Protein 9K2L (pdb70)

Nearest PDB structures (foldseek):
  7aoo-assembly1_D  TM=9.884E-01  e=8.840E-30  Plasmodium falciparum 3D7
  7aoo-assembly1_C  TM=9.870E-01  e=1.227E-28  Plasmodium falciparum 3D7
  1lu4-assembly1_A  TM=7.163E-01  e=6.366E-06  Mycobacterium tuberculosis
  2h19-assembly2_B  TM=7.026E-01  e=5.759E-05  Bacillus subtilis
  3ios-assembly1_A  TM=6.686E-01  e=1.356E-04  Mycobacterium tuberculosis

Foldseek 3Di:
DVVVVVCLLCPQQWWWADDPLDIDIDGPVVLQQFKEKEWEAELVDVVSVVCLVLVVVVCVLVVRHAYEYEYDYPDVVRVSVVRNVNRHTYRPDDDQVLQCVLLVPDDPTAIWIAGSQGDTLGSGVSVLSPDDVSRVVVVVSNVPDDDDDDQAVSSRSVCRNRPDPVSD

Structure (mmCIF, N/CA/C/O backbone):
data_9K2L
#
_entry.id   9K2L
#
_cell.length_a   49.162
_cell.length_b   50.348
_cell.length_c   77.888
_cell.angle_alpha   90.000
_cell.angle_beta   90.000
_cell.angle_gamma   90.000
#
_symmetry.space_group_name_H-M   'P 21 21 21'
#
loop_
_entity.id
_entity.type
_entity.pdbx_description
1 polymer Plasmoredoxin
2 non-polymer 'SULFATE ION'
3 water water
#
loop_
_atom_site.group_PDB
_atom_site.id
_atom_site.type_symbol
_atom_site.label_atom_id
_atom_site.label_alt_id
_atom_site.label_comp_id
_atom_site.label_asym_id
_atom_site.label_entity_id
_atom_site.label_seq_id
_atom_site.pdbx_PDB_ins_code
_atom_site.Cartn_x
_atom_site.Cartn_y
_atom_site.Cartn_z
_atom_site.occupancy
_atom_site.B_iso_or_equiv
_atom_site.auth_seq_id
_atom_site.auth_comp_id
_atom_site.auth_asym_id
_atom_site.auth_atom_id
_atom_site.pdbx_PDB_model_num
ATOM 1 N N . LYS A 1 41 ? 27.63612 4.26556 36.96761 1.000 30.40798 16 LYS A N 1
ATOM 2 C CA . LYS A 1 41 ? 26.59668 4.80329 36.09436 1.000 27.62264 16 LYS A CA 1
ATOM 3 C C . LYS A 1 41 ? 27.15649 5.83598 35.11580 1.000 21.77189 16 LYS A C 1
ATOM 4 O O . LYS A 1 41 ? 26.76365 5.86944 33.94479 1.000 19.12540 16 LYS A O 1
ATOM 10 N N . THR A 1 42 ? 28.08187 6.66904 35.60246 1.000 18.79660 17 THR A N 1
ATOM 11 C CA . THR A 1 42 ? 28.63047 7.74789 34.78199 1.000 16.83593 17 THR A CA 1
ATOM 12 C C . THR A 1 42 ? 29.32210 7.20835 33.53609 1.000 16.64283 17 THR A C 1
ATOM 13 O O . THR A 1 42 ? 29.06882 7.67612 32.42019 1.000 15.86087 17 THR A O 1
ATOM 17 N N . ALA A 1 43 ? 30.21428 6.23241 33.71024 1.000 16.85951 18 ALA A N 1
ATOM 18 C CA . ALA A 1 43 ? 30.92583 5.67317 32.56599 1.000 18.57946 18 ALA A CA 1
ATOM 19 C C . ALA A 1 43 ? 29.96075 5.05392 31.56397 1.000 19.07840 18 ALA A C 1
ATOM 20 O O . ALA A 1 43 ? 30.09462 5.26149 30.35169 1.000 19.48668 18 ALA A O 1
ATOM 22 N N . GLU A 1 44 ? 28.96752 4.31143 32.05690 1.000 19.12367 19 GLU A N 1
ATOM 23 C CA . GLU A 1 44 ? 28.00185 3.66573 31.17258 1.000 20.04919 19 GLU A CA 1
ATOM 24 C C . GLU A 1 44 ? 27.16996 4.69252 30.41543 1.000 16.65301 19 GLU A C 1
ATOM 25 O O . GLU A 1 44 ? 26.95695 4.56355 29.20355 1.000 14.94081 19 GLU A O 1
ATOM 31 N N . TYR A 1 45 ? 26.71379 5.73446 31.10532 1.000 15.37176 20 TYR A N 1
ATOM 32 C CA . TYR A 1 45 ? 25.84606 6.71406 30.46252 1.000 14.90316 20 TYR A CA 1
ATOM 33 C C . TYR A 1 45 ? 26.60366 7.66081 29.53829 1.000 15.03657 20 TYR A C 1
ATOM 34 O O . TYR A 1 45 ? 26.02109 8.16952 28.57685 1.000 14.35908 20 TYR A O 1
ATOM 43 N N . GLU A 1 46 ? 27.88477 7.92140 29.80280 1.000 15.77877 21 GLU A N 1
ATOM 44 C CA . GLU A 1 46 ? 28.69004 8.63631 28.81866 1.000 15.75687 21 GLU A CA 1
ATOM 45 C C . GLU A 1 46 ? 28.79195 7.83825 27.52505 1.000 15.41840 21 GLU A C 1
ATOM 46 O O . GLU A 1 46 ? 28.70358 8.40219 26.42506 1.000 15.44426 21 GLU A O 1
ATOM 52 N N . LYS A 1 47 ? 28.95137 6.51653 27.63907 1.000 16.23906 22 LYS A N 1
ATOM 53 C CA . LYS A 1 47 ? 28.92666 5.66275 26.45732 1.000 16.48447 22 LYS A CA 1
ATOM 54 C C . LYS A 1 47 ? 27.58342 5.74648 25.73738 1.000 15.44308 22 LYS A C 1
ATOM 55 O O . LYS A 1 47 ? 27.54052 5.82341 24.50274 1.000 15.50183 22 LYS A O 1
ATOM 61 N N . TYR A 1 48 ? 26.47511 5.74561 26.48845 1.000 14.52488 23 TYR A N 1
ATOM 62 C CA . TYR A 1 48 ? 25.15801 5.86293 25.86203 1.000 13.05930 23 TYR A CA 1
ATOM 63 C C . TYR A 1 48 ? 24.98573 7.21211 25.18173 1.000 11.98847 23 TYR A C 1
ATOM 64 O O . TYR A 1 48 ? 24.40378 7.29660 24.09080 1.000 12.08522 23 TYR A O 1
ATOM 73 N N . ALA A 1 49 ? 25.43068 8.29075 25.83353 1.000 12.42080 24 ALA A N 1
ATOM 74 C CA . ALA A 1 49 ? 25.30764 9.59793 25.20418 1.000 13.79650 24 ALA A CA 1
ATOM 75 C C . ALA A 1 49 ? 26.06336 9.62971 23.88598 1.000 14.22920 24 ALA A C 1
ATOM 76 O O . ALA A 1 49 ? 25.60943 10.25978 22.92357 1.000 14.71038 24 ALA A O 1
ATOM 78 N N . ASN A 1 50 ? 27.17542 8.89764 23.81159 1.000 13.60365 25 ASN A N 1
ATOM 79 C CA . ASN A 1 50 ? 28.02050 8.80345 22.63332 1.000 15.11527 25 ASN A CA 1
ATOM 80 C C . ASN A 1 50 ? 27.68157 7.60441 21.75770 1.000 13.77486 25 ASN A C 1
ATOM 81 O O . ASN A 1 50 ? 28.41461 7.32910 20.80250 1.000 15.49301 25 ASN A O 1
ATOM 86 N N . TYR A 1 51 ? 26.58780 6.89899 22.04687 1.000 11.28552 26 TYR A N 1
ATOM 87 C CA . TYR A 1 51 ? 26.24874 5.70007 21.28790 1.000 10.14344 26 TYR A CA 1
ATOM 88 C C . TYR A 1 51 ? 26.02358 6.04107 19.82180 1.000 10.10050 26 TYR A C 1
ATOM 89 O O . TYR A 1 51 ? 25.32678 7.00758 19.49349 1.000 11.28526 26 TYR A O 1
ATOM 98 N N . MET A 1 52 ? 26.61758 5.23593 18.93903 1.000 11.57275 27 MET A N 1
ATOM 99 C CA . MET A 1 52 ? 26.45099 5.40864 17.50038 1.000 12.90222 27 MET A CA 1
ATOM 100 C C . MET A 1 52 ? 26.84666 6.81438 17.06750 1.000 12.19570 27 MET A C 1
ATOM 101 O O . MET A 1 52 ? 26.15882 7.44453 16.26638 1.000 12.98611 27 MET A O 1
ATOM 106 N N . ASN A 1 53 ? 27.94980 7.32580 17.60444 1.000 11.52774 28 ASN A N 1
ATOM 107 C CA . ASN A 1 53 ? 28.31618 8.68622 17.22812 1.000 13.26462 28 ASN A CA 1
ATOM 108 C C . ASN A 1 53 ? 28.90925 8.79183 15.83004 1.000 11.44884 28 ASN A C 1
ATOM 109 O O . ASN A 1 53 ? 29.02900 9.90629 15.31784 1.000 11.39702 28 ASN A O 1
ATOM 114 N N . TYR A 1 54 ? 29.25175 7.67055 15.19834 1.000 10.86128 29 TYR A N 1
ATOM 115 C CA . TYR A 1 54 ? 29.71496 7.66735 13.81776 1.000 11.00505 29 TYR A CA 1
ATOM 116 C C . TYR A 1 54 ? 29.03574 6.55759 13.04071 1.000 10.79301 29 TYR A C 1
ATOM 117 O O . TYR A 1 54 ? 28.79679 5.46403 13.56495 1.000 11.58499 29 TYR A O 1
ATOM 126 N N . LEU A 1 55 ? 28.73982 6.84889 11.78129 1.000 8.76558 30 LEU A N 1
ATOM 127 C CA . LEU A 1 55 ? 28.40484 5.82067 10.81816 1.000 9.86059 30 LEU A CA 1
ATOM 128 C C . LEU A 1 55 ? 29.55962 5.72627 9.83621 1.000 10.06275 30 LEU A C 1
ATOM 129 O O . LEU A 1 55 ? 30.33988 6.67075 9.67931 1.000 10.79772 30 LEU A O 1
ATOM 134 N N . TYR A 1 56 ? 29.67813 4.57134 9.19264 1.000 9.39088 31 TYR A N 1
ATOM 135 C CA . TYR A 1 56 ? 30.84342 4.26288 8.37908 1.000 10.03463 31 TYR A CA 1
ATOM 136 C C . TYR A 1 56 ? 30.44990 4.05264 6.92793 1.000 10.24887 31 TYR A C 1
ATOM 137 O O . TYR A 1 56 ? 29.30809 3.70983 6.62156 1.000 10.57553 31 TYR A O 1
ATOM 146 N N . TYR A 1 57 ? 31.40676 4.28796 6.03732 1.000 10.61053 32 TYR A N 1
ATOM 147 C CA . TYR A 1 57 ? 31.20393 4.02055 4.61960 1.000 10.66776 32 TYR A CA 1
ATOM 148 C C . TYR A 1 57 ? 32.56069 3.88125 3.95387 1.000 12.34387 32 TYR A C 1
ATOM 149 O O . TYR A 1 57 ? 33.58173 4.28780 4.50547 1.000 14.36358 32 TYR A O 1
ATOM 158 N N . TYR A 1 58 ? 32.56125 3.28837 2.76401 1.000 15.21531 33 TYR A N 1
ATOM 159 C CA . TYR A 1 58 ? 33.78386 3.10632 1.99917 1.000 21.09666 33 TYR A CA 1
ATOM 160 C C . TYR A 1 58 ? 33.85270 4.10985 0.85907 1.000 23.55824 33 TYR A C 1
ATOM 161 O O . TYR A 1 58 ? 32.83804 4.48458 0.26769 1.000 22.97308 33 TYR A O 1
ATOM 170 N N . GLN A 1 59 ? 35.06920 4.54359 0.55270 1.000 27.27538 34 GLN A N 1
ATOM 171 C CA . GLN A 1 59 ? 35.25820 5.50584 -0.52455 1.000 32.72996 34 GLN A CA 1
ATOM 172 C C . GLN A 1 59 ? 36.64840 5.23687 -1.09013 1.000 38.30860 34 GLN A C 1
ATOM 173 O O . GLN A 1 59 ? 37.65167 5.58631 -0.46198 1.000 38.45890 34 GLN A O 1
ATOM 179 N N . ASN A 1 60 ? 36.69633 4.59709 -2.25919 1.000 43.31429 35 ASN A N 1
ATOM 180 C CA . ASN A 1 60 ? 37.95269 4.24670 -2.92110 1.000 47.38494 35 ASN A CA 1
ATOM 181 C C . ASN A 1 60 ? 38.85410 3.42051 -1.99823 1.000 49.53414 35 ASN A C 1
ATOM 182 O O . ASN A 1 60 ? 39.94604 3.83905 -1.60518 1.000 50.75032 35 ASN A O 1
ATOM 187 N N . ASN A 1 61 ? 38.35962 2.23759 -1.63680 1.000 49.86335 36 ASN A N 1
ATOM 188 C CA . ASN A 1 61 ? 39.06912 1.26874 -0.80440 1.000 50.07183 36 ASN A CA 1
ATOM 189 C C . ASN A 1 61 ? 39.40466 1.79422 0.58542 1.000 48.16900 36 ASN A C 1
ATOM 190 O O . ASN A 1 61 ? 40.15786 1.14573 1.31966 1.000 48.88606 36 ASN A O 1
ATOM 195 N N . GLU A 1 62 ? 38.86834 2.94801 0.96983 1.000 45.58667 37 GLU A N 1
ATOM 196 C CA . GLU A 1 62 ? 39.20634 3.59630 2.22829 1.000 43.16335 37 GLU A CA 1
ATOM 197 C C . GLU A 1 62 ? 37.96864 3.66002 3.10913 1.000 36.62229 37 GLU A C 1
ATOM 198 O O . GLU A 1 62 ? 36.91328 4.12854 2.67165 1.000 35.39047 37 GLU A O 1
ATOM 204 N N . LEU A 1 63 ? 38.10248 3.19612 4.34588 1.000 32.15901 38 LEU A N 1
ATOM 205 C CA . LEU A 1 63 ? 37.01282 3.28114 5.30821 1.000 28.04600 38 LEU A CA 1
ATOM 206 C C . LEU A 1 63 ? 36.92817 4.70586 5.85171 1.000 24.04756 38 LEU A C 1
ATOM 207 O O . LEU A 1 63 ? 37.90773 5.23064 6.39616 1.000 25.74503 38 LEU A O 1
ATOM 212 N N . LYS A 1 64 ? 35.76418 5.32621 5.68883 1.000 18.26629 39 LYS A N 1
ATOM 213 C CA . LYS A 1 64 ? 35.47991 6.68189 6.13494 1.000 15.92187 39 LYS A CA 1
ATOM 214 C C . LYS A 1 64 ? 34.38924 6.65657 7.19859 1.000 13.41547 39 LYS A C 1
ATOM 215 O O . LYS A 1 64 ? 33.69500 5.65763 7.39918 1.000 12.72846 39 LYS A O 1
ATOM 221 N N . LYS A 1 65 ? 34.22354 7.78402 7.87696 1.000 12.31500 40 LYS A N 1
ATOM 222 C CA . LYS A 1 65 ? 33.15587 7.89420 8.85312 1.000 12.35608 40 LYS A CA 1
ATOM 223 C C . LYS A 1 65 ? 32.51776 9.26856 8.75592 1.000 10.85326 40 LYS A C 1
ATOM 224 O O . LYS A 1 65 ? 33.10587 10.22025 8.23296 1.000 12.02679 40 LYS A O 1
ATOM 230 N N . ILE A 1 66 ? 31.29517 9.35354 9.26121 1.000 10.18307 41 ILE A N 1
ATOM 231 C CA . ILE A 1 66 ? 30.56368 10.60884 9.30770 1.000 8.29693 41 ILE A CA 1
ATOM 232 C C . ILE A 1 66 ? 29.89906 10.73405 10.66885 1.000 9.46831 41 ILE A C 1
ATOM 233 O O . ILE A 1 66 ? 29.43130 9.73805 11.24017 1.000 9.74368 41 ILE A O 1
ATOM 238 N N . ASP A 1 67 ? 29.88676 11.96124 11.19281 1.000 9.86472 42 ASP A N 1
ATOM 239 C CA . ASP A 1 67 ? 29.20506 12.25781 12.44773 1.000 11.56970 42 ASP A CA 1
ATOM 240 C C . ASP A 1 67 ? 27.74491 11.85984 12.34364 1.000 11.32472 42 ASP A C 1
ATOM 241 O O . ASP A 1 67 ? 27.06060 12.21753 11.38131 1.000 12.70610 42 ASP A O 1
ATOM 246 N N . SER A 1 68 ? 27.24798 11.16435 13.36602 1.000 10.90133 43 SER A N 1
ATOM 247 C CA . SER A 1 68 ? 25.84052 10.79099 13.37038 1.000 11.58022 43 SER A CA 1
ATOM 248 C C . SER A 1 68 ? 24.91700 11.99968 13.38484 1.000 10.29354 43 SER A C 1
ATOM 249 O O . SER A 1 68 ? 23.76288 11.88390 12.96227 1.000 8.95728 43 SER A O 1
ATOM 252 N N . SER A 1 69 ? 25.40373 13.16322 13.83273 1.000 11.39464 44 SER A N 1
ATOM 253 C CA . SER A 1 69 ? 24.59025 14.37350 13.80161 1.000 11.27364 44 SER A CA 1
ATOM 254 C C . SER A 1 69 ? 24.11877 14.71980 12.40127 1.000 10.07184 44 SER A C 1
ATOM 255 O O . SER A 1 69 ? 23.10774 15.41291 12.25645 1.000 10.67905 44 SER A O 1
ATOM 258 N N . TYR A 1 70 ? 24.83061 14.26160 11.37052 1.000 9.04674 45 TYR A N 1
ATOM 259 C CA . TYR A 1 70 ? 24.39775 14.53161 10.00788 1.000 9.53978 45 TYR A CA 1
ATOM 260 C C . TYR A 1 70 ? 22.98487 14.01617 9.75901 1.000 8.89908 45 TYR A C 1
ATOM 261 O O . TYR A 1 70 ? 22.23791 14.60843 8.97161 1.000 10.30777 45 TYR A O 1
ATOM 270 N N . PHE A 1 71 ? 22.59859 12.92453 10.42113 1.000 8.75754 46 PHE A N 1
ATOM 271 C CA . PHE A 1 71 ? 21.32166 12.27713 10.16903 1.000 9.31644 46 PHE A CA 1
ATOM 272 C C . PHE A 1 71 ? 20.17838 12.87815 10.96009 1.000 8.92564 46 PHE A C 1
ATOM 273 O O . PHE A 1 71 ? 19.03737 12.44640 10.78523 1.000 8.58768 46 PHE A O 1
ATOM 281 N N . LYS A 1 72 ? 20.44206 13.87430 11.80077 1.000 9.43160 47 LYS A N 1
ATOM 282 C CA . LYS A 1 72 ? 19.34985 14.53774 12.49914 1.000 12.15780 47 LYS A CA 1
ATOM 283 C C . LYS A 1 72 ? 18.35695 15.10495 11.48579 1.000 13.25774 47 LYS A C 1
ATOM 284 O O . LYS A 1 72 ? 18.74611 15.71871 10.48762 1.000 14.54104 47 LYS A O 1
ATOM 290 N N . ASP A 1 73 ? 17.07248 14.85980 11.72680 1.000 12.49417 48 ASP A N 1
ATOM 291 C CA . ASP A 1 73 ? 15.95920 15.41603 10.96285 1.000 13.06268 48 ASP A CA 1
ATOM 292 C C . ASP A 1 73 ? 15.80863 14.82100 9.56845 1.000 10.97763 48 ASP A C 1
ATOM 293 O O . ASP A 1 73 ? 15.07351 15.37985 8.74442 1.000 13.19273 48 ASP A O 1
ATOM 298 N N . LYS A 1 74 ? 16.46629 13.70417 9.27297 1.000 9.16726 49 LYS A N 1
ATOM 299 C CA . LYS A 1 74 ? 16.38697 13.07732 7.95964 1.000 8.61562 49 LYS A CA 1
ATOM 300 C C . LYS A 1 74 ? 15.54370 11.81096 8.01749 1.000 7.00307 49 LYS A C 1
ATOM 301 O O . LYS A 1 74 ? 15.52581 11.10375 9.02742 1.000 8.05539 49 LYS A O 1
ATOM 307 N N . TYR A 1 75 ? 14.83471 11.53771 6.92482 1.000 7.22327 50 TYR A N 1
ATOM 308 C CA . TYR A 1 75 ? 14.24887 10.22086 6.71507 1.000 7.38435 50 TYR A CA 1
ATOM 309 C C . TYR A 1 75 ? 15.35880 9.19667 6.51824 1.000 7.17546 50 TYR A C 1
ATOM 310 O O . TYR A 1 75 ? 16.37393 9.47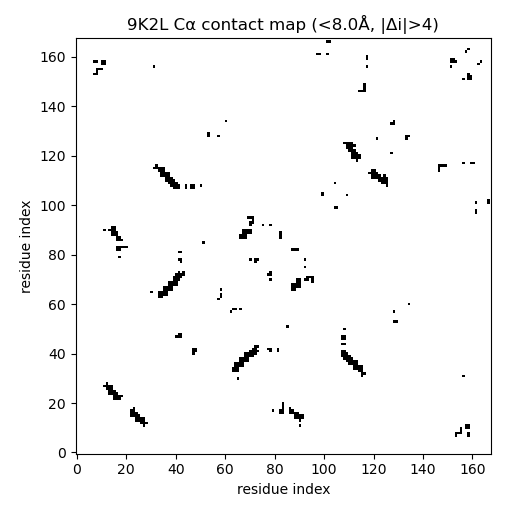214 5.86904 1.000 7.39993 50 TYR A O 1
ATOM 319 N N . LEU A 1 76 ? 15.16936 8.00836 7.08723 1.000 7.10838 51 LEU A N 1
ATOM 320 C CA . LEU A 1 76 ? 16.15891 6.94659 6.99409 1.000 7.13840 51 LEU A CA 1
ATOM 321 C C . LEU A 1 76 ? 15.54479 5.70344 6.37015 1.000 6.31238 51 LEU A C 1
ATOM 322 O O . LEU A 1 76 ? 14.35823 5.41064 6.55663 1.000 8.19451 51 LEU A O 1
ATOM 327 N N . GLY A 1 77 ? 16.37832 4.96811 5.63680 1.000 6.57404 52 GLY A N 1
ATOM 328 C CA . GLY A 1 77 ? 16.03510 3.64254 5.15939 1.000 6.55599 52 GLY A CA 1
ATOM 329 C C . GLY A 1 77 ? 16.98074 2.63671 5.78553 1.000 6.13065 52 GLY A C 1
ATOM 330 O O . GLY A 1 77 ? 18.18171 2.64483 5.48058 1.000 8.33295 52 GLY A O 1
ATOM 331 N N . LEU A 1 78 ? 16.47582 1.79750 6.68911 1.000 6.35984 53 LEU A N 1
ATOM 332 C CA . LEU A 1 78 ? 17.30035 0.83724 7.41636 1.000 6.52460 53 LEU A CA 1
ATOM 333 C C . LEU A 1 78 ? 17.29052 -0.48231 6.65652 1.000 6.59948 53 LEU A C 1
ATOM 334 O O . LEU A 1 78 ? 16.23840 -1.12024 6.51860 1.000 7.79794 53 LEU A O 1
ATOM 339 N N . PHE A 1 79 ? 18.45773 -0.87885 6.15512 1.000 6.83489 54 PHE A N 1
ATOM 340 C CA . PHE A 1 79 ? 18.62642 -2.08310 5.34604 1.000 6.71183 54 PHE A CA 1
ATOM 341 C C . PHE A 1 79 ? 19.31459 -3.13487 6.20930 1.000 6.05845 54 PHE A C 1
ATOM 342 O O . PHE A 1 79 ? 20.52328 -3.05037 6.45544 1.000 6.78440 54 PHE A O 1
ATOM 350 N N . PHE A 1 80 ? 18.55011 -4.13337 6.64626 1.000 6.88220 55 PHE A N 1
ATOM 351 C CA . PHE A 1 80 ? 19.08855 -5.26931 7.38637 1.000 7.08437 55 PHE A CA 1
ATOM 352 C C . PHE A 1 80 ? 19.54843 -6.30331 6.36350 1.000 7.00337 55 PHE A C 1
ATOM 353 O O . PHE A 1 80 ? 18.73167 -6.80019 5.58151 1.000 8.51735 55 PHE A O 1
ATOM 361 N N . GLY A 1 81 ? 20.84104 -6.63055 6.36169 1.000 7.81376 56 GLY A N 1
ATOM 362 C CA . GLY A 1 81 ? 21.33700 -7.57456 5.37139 1.000 8.01961 56 GLY A CA 1
ATOM 363 C C . GLY A 1 81 ? 22.66387 -8.19403 5.75904 1.000 8.19071 56 GLY A C 1
ATOM 364 O O . GLY A 1 81 ? 23.17918 -7.98294 6.85831 1.000 8.26438 56 GLY A O 1
ATOM 365 N N . ALA A 1 82 ? 23.20288 -8.98863 4.83531 1.000 7.02332 57 ALA A N 1
ATOM 366 C CA . ALA A 1 82 ? 24.49891 -9.62850 5.01700 1.000 7.53877 57 ALA A CA 1
ATOM 367 C C . ALA A 1 82 ? 25.03401 -10.06482 3.66225 1.000 8.98563 57 ALA A C 1
ATOM 368 O O . ALA A 1 82 ? 24.26070 -10.39804 2.75898 1.000 9.96666 57 ALA A O 1
ATOM 370 N N . SER A 1 83 ? 26.36994 -10.10230 3.54965 1.000 9.69433 58 SER A N 1
ATOM 371 C CA . SER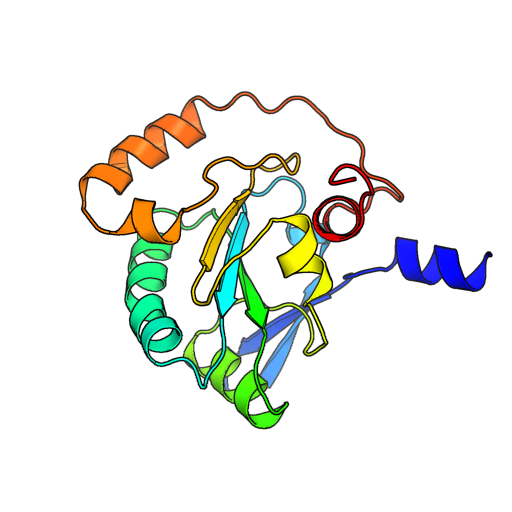 A 1 83 ? 27.02013 -10.51253 2.30103 1.000 10.08438 58 SER A CA 1
ATOM 372 C C . SER A 1 83 ? 26.64267 -11.92888 1.90627 1.000 10.27498 58 SER A C 1
ATOM 373 O O . SER A 1 83 ? 26.57948 -12.24462 0.71304 1.000 11.07517 58 SER A O 1
ATOM 376 N N . TRP A 1 84 ? 26.43386 -12.80143 2.88881 1.000 10.58663 59 TRP A N 1
ATOM 377 C CA . TRP A 1 84 ? 26.17115 -14.21364 2.63990 1.000 10.72115 59 TRP A CA 1
ATOM 378 C C . TRP A 1 84 ? 24.72403 -14.48665 2.28335 1.000 11.70072 59 TRP A C 1
ATOM 379 O O . TRP A 1 84 ? 24.35756 -15.65426 2.10133 1.000 13.57485 59 TRP A O 1
ATOM 390 N N . CYS A 1 85 ? 23.90239 -13.44874 2.18161 1.000 12.75756 60 CYS A N 1
ATOM 391 C CA . CYS A 1 85 ? 22.46810 -13.58510 1.96767 1.000 12.92044 60 CYS A CA 1
ATOM 392 C C . CYS A 1 85 ? 22.18433 -13.24297 0.51041 1.000 13.68463 60 CYS A C 1
ATOM 393 O O . CYS A 1 85 ? 22.21957 -12.06895 0.12593 1.000 13.22268 60 CYS A O 1
ATOM 396 N N . LYS A 1 86 ? 21.90257 -14.27857 -0.28662 1.000 14.90518 61 LYS A N 1
ATOM 397 C CA . LYS A 1 86 ? 21.79940 -14.13938 -1.73858 1.000 16.00249 61 LYS A CA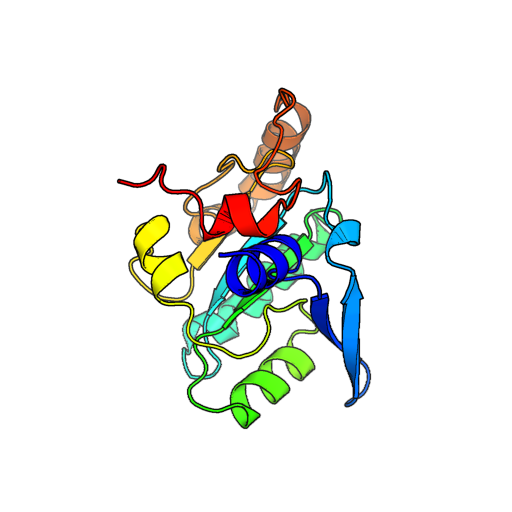 1
ATOM 398 C C . LYS A 1 86 ? 20.84289 -13.02291 -2.14178 1.000 16.33442 61 LYS A C 1
ATOM 399 O O . LYS A 1 86 ? 21.15690 -12.20068 -3.01238 1.000 16.32290 61 LYS A O 1
ATOM 405 N N . TYR A 1 87 ? 19.66659 -12.97353 -1.51949 1.000 16.47856 62 TYR A N 1
ATOM 406 C CA . TYR A 1 87 ? 18.67190 -12.00258 -1.94187 1.000 16.97411 62 TYR A CA 1
ATOM 407 C C . TYR A 1 87 ? 18.91708 -10.63824 -1.31943 1.000 15.11533 62 TYR A C 1
ATOM 408 O O . TYR A 1 87 ? 18.34145 -9.64867 -1.78127 1.000 16.63040 62 TYR A O 1
ATOM 417 N N . CYS A 1 88 ? 19.75431 -10.56387 -0.27865 1.000 13.72577 63 CYS A N 1
ATOM 418 C CA . CYS A 1 88 ? 20.22988 -9.26467 0.18531 1.000 13.63382 63 CYS A CA 1
ATOM 419 C C . CYS A 1 88 ? 21.10114 -8.60985 -0.87497 1.000 13.77014 63 CYS A C 1
ATOM 420 O O . CYS A 1 88 ? 21.00546 -7.39676 -1.10595 1.000 14.28779 63 CYS A O 1
ATOM 423 N N . VAL A 1 89 ? 21.93995 -9.40836 -1.54431 1.000 14.27147 64 VAL A N 1
ATOM 424 C CA . VAL A 1 89 ? 22.82434 -8.88239 -2.57922 1.000 14.42620 64 VAL A CA 1
ATOM 425 C C . VAL A 1 89 ? 22.02037 -8.40607 -3.78374 1.000 14.76029 64 VAL A C 1
ATOM 426 O O . VAL A 1 89 ? 22.27615 -7.32330 -4.32653 1.000 15.30283 64 VAL A O 1
ATOM 430 N N . THR A 1 90 ? 21.03275 -9.19479 -4.22606 1.000 15.01312 65 THR A N 1
ATOM 431 C CA . THR A 1 90 ? 20.20655 -8.73065 -5.34161 1.000 16.87389 65 THR A CA 1
ATOM 432 C C . THR A 1 90 ? 19.36311 -7.52153 -4.95127 1.000 16.39198 65 THR A C 1
ATOM 433 O O . THR A 1 90 ? 19.06787 -6.67082 -5.79752 1.000 17.08716 65 THR A O 1
ATOM 437 N N . PHE A 1 91 ? 18.98724 -7.41459 -3.67484 1.000 15.48050 66 PHE A N 1
ATOM 438 C CA . PHE A 1 91 ? 18.20881 -6.27153 -3.21448 1.000 15.70238 66 PHE A CA 1
ATOM 439 C C . PHE A 1 91 ? 18.96143 -4.95815 -3.38204 1.000 15.35279 66 PHE A C 1
ATOM 440 O O . PHE A 1 91 ? 18.32463 -3.90376 -3.45817 1.000 16.11537 66 PHE A O 1
ATOM 448 N N . ILE A 1 92 ? 20.29672 -4.99498 -3.43901 1.000 14.92778 67 ILE A N 1
ATOM 449 C CA . ILE A 1 92 ? 21.06785 -3.77491 -3.68012 1.000 15.92524 67 ILE A CA 1
ATOM 450 C C . ILE A 1 92 ? 20.56882 -3.05180 -4.92638 1.000 15.91293 67 ILE A C 1
ATOM 451 O O . ILE A 1 92 ? 20.47811 -1.81797 -4.95229 1.000 15.89901 67 ILE A O 1
ATOM 456 N N . ASP A 1 93 ? 20.21662 -3.80407 -5.97373 1.000 16.53054 68 ASP A N 1
ATOM 457 C CA . ASP A 1 93 ? 19.71087 -3.16875 -7.18627 1.000 19.08890 68 ASP A CA 1
ATOM 458 C C . ASP A 1 93 ? 18.43206 -2.38883 -6.91430 1.000 17.76925 68 ASP A C 1
ATOM 459 O O . ASP A 1 93 ? 18.24502 -1.28848 -7.44598 1.000 17.90763 68 ASP A O 1
ATOM 464 N N . SER A 1 94 ? 17.53663 -2.93973 -6.09075 1.000 16.72505 69 SER A N 1
ATOM 465 C CA . SER A 1 94 ? 16.32444 -2.20675 -5.73451 1.000 15.72900 69 SER A CA 1
ATOM 466 C C . SER A 1 94 ? 16.66111 -0.94817 -4.95074 1.000 14.01764 69 SER A C 1
ATOM 467 O O . SER A 1 94 ? 16.04507 0.10929 -5.15188 1.000 12.98554 69 SER A O 1
ATOM 470 N N . LEU A 1 95 ? 17.63881 -1.04272 -4.04670 1.000 13.48640 70 LEU A N 1
ATOM 471 C CA . LEU A 1 95 ? 18.03312 0.12106 -3.26203 1.000 12.89076 70 LEU A CA 1
ATOM 472 C C . LEU A 1 95 ? 18.68638 1.19801 -4.12047 1.000 12.60930 70 LEU A C 1
ATOM 473 O O . LEU A 1 95 ? 18.53091 2.39205 -3.83308 1.000 13.64602 70 LEU A O 1
ATOM 478 N N . ASN A 1 96 ? 19.40692 0.80965 -5.17797 1.000 12.43182 71 ASN A N 1
ATOM 479 C CA . ASN A 1 96 ? 19.98445 1.81136 -6.06830 1.000 14.07416 71 ASN A CA 1
ATOM 480 C C . ASN A 1 96 ? 18.89786 2.57135 -6.81906 1.000 13.79472 71 ASN A C 1
ATOM 481 O O . ASN A 1 96 ? 18.98918 3.79704 -6.98773 1.000 14.12196 71 ASN A O 1
ATOM 486 N N . ILE A 1 97 ? 17.85284 1.86556 -7.26080 1.000 12.54056 72 ILE A N 1
ATOM 487 C CA . ILE A 1 97 ? 16.71196 2.52968 -7.88987 1.000 12.66245 72 ILE A CA 1
ATOM 488 C C . ILE A 1 97 ? 16.01147 3.43431 -6.88204 1.000 11.63147 72 ILE A C 1
ATOM 489 O O . ILE A 1 97 ? 15.59807 4.55862 -7.20295 1.000 12.09886 72 ILE A O 1
ATOM 494 N N . PHE A 1 98 ? 15.85109 2.94454 -5.65269 1.000 9.70518 73 PHE A N 1
ATOM 495 C CA . PHE A 1 98 ? 15.23285 3.74120 -4.59835 1.000 8.81116 73 PHE A CA 1
ATOM 496 C C . PHE A 1 98 ? 15.99836 5.04116 -4.37152 1.000 10.19603 73 PHE A C 1
ATOM 497 O O . PHE A 1 98 ? 15.40071 6.12086 -4.28730 1.000 10.24122 73 PHE A O 1
ATOM 505 N N . LYS A 1 99 ? 17.32737 4.95294 -4.25413 1.000 11.13782 74 LYS A N 1
ATOM 506 C CA . LYS A 1 99 ? 18.12985 6.14649 -4.00169 1.000 12.60883 74 LYS A CA 1
ATOM 507 C C . LYS A 1 99 ? 18.01018 7.15866 -5.13702 1.000 12.29543 74 LYS A C 1
ATOM 508 O O . LYS A 1 99 ? 18.03834 8.36973 -4.88634 1.000 12.95847 74 LYS A O 1
ATOM 514 N N . LYS A 1 100 ? 17.86506 6.68641 -6.38213 1.000 11.75442 75 LYS A N 1
ATOM 515 C CA . LYS A 1 100 ? 17.69910 7.59902 -7.51143 1.000 13.19716 75 LYS A CA 1
ATOM 516 C C . LYS A 1 100 ? 16.42515 8.42250 -7.36580 1.000 11.82938 75 LYS A C 1
ATOM 517 O O . LYS A 1 100 ? 16.40523 9.62239 -7.67429 1.000 12.99116 75 LYS A O 1
ATOM 523 N N . ASN A 1 101 ? 15.36073 7.80357 -6.86586 1.000 10.87694 76 ASN A N 1
ATOM 524 C CA . ASN A 1 101 ? 14.07424 8.46936 -6.74297 1.000 10.38085 76 ASN A CA 1
ATOM 525 C C . ASN A 1 101 ? 13.87985 9.15950 -5.40376 1.000 8.92850 76 ASN A C 1
ATOM 526 O O . ASN A 1 101 ? 13.05093 10.07576 -5.31202 1.000 10.24849 76 ASN A O 1
ATOM 531 N N . PHE A 1 102 ? 14.61752 8.74124 -4.37496 1.000 8.25114 77 PHE A N 1
ATOM 532 C CA . PHE A 1 102 ? 14.50076 9.29607 -3.02315 1.000 7.81381 77 PHE A CA 1
ATOM 533 C C . PHE A 1 102 ? 15.88895 9.63365 -2.49660 1.000 8.97518 77 PHE A C 1
ATOM 534 O O . PHE A 1 102 ? 16.35578 9.06518 -1.50029 1.000 9.83338 77 PHE A O 1
ATOM 542 N N . PRO A 1 103 ? 16.57547 10.57704 -3.14959 1.000 9.91129 78 PRO A N 1
ATOM 543 C CA . PRO A 1 103 ? 17.97096 10.85790 -2.78376 1.000 11.55021 78 PRO A CA 1
ATOM 544 C C . PRO A 1 103 ? 18.14256 11.35053 -1.36625 1.000 12.44142 78 PRO A C 1
ATOM 545 O O . PRO A 1 103 ? 19.23325 11.18706 -0.80423 1.000 14.69873 78 PRO A O 1
ATOM 549 N N . ASN A 1 104 ? 17.10974 11.94618 -0.77093 1.000 12.34841 79 ASN A N 1
ATOM 550 C CA . ASN A 1 104 ? 17.22467 12.51295 0.56153 1.000 13.32958 79 ASN A CA 1
ATOM 551 C C . ASN A 1 104 ? 16.91080 11.51453 1.66589 1.000 12.53351 79 ASN A C 1
ATOM 552 O O . ASN A 1 104 ? 17.10245 11.83513 2.84580 1.000 13.08217 79 ASN A O 1
ATOM 557 N N . VAL A 1 105 ? 16.41916 10.32797 1.32579 1.000 10.97372 80 VAL A N 1
ATOM 558 C CA . VAL A 1 105 ? 16.27668 9.26387 2.31279 1.000 10.40302 80 VAL A CA 1
ATOM 559 C C . VAL A 1 105 ? 17.64173 8.60712 2.46602 1.000 12.02444 80 VAL A C 1
ATOM 560 O O . VAL A 1 105 ? 18.22669 8.12194 1.49157 1.000 16.46680 80 VAL A O 1
ATOM 564 N N . GLU A 1 106 ? 18.17388 8.60983 3.67747 1.000 8.30752 81 GLU A N 1
ATOM 565 C CA . GLU A 1 106 ? 19.53647 8.14035 3.87852 1.000 6.70082 81 GLU A CA 1
ATOM 566 C C . GLU A 1 106 ? 19.50347 6.64607 4.17321 1.000 7.02522 81 GLU A C 1
ATOM 567 O O . GLU A 1 106 ? 18.87167 6.21295 5.14368 1.000 8.00735 81 GLU A O 1
ATOM 573 N N . ILE A 1 107 ? 20.17956 5.86677 3.34068 1.000 8.26873 82 ILE A N 1
ATOM 574 C CA . ILE A 1 107 ? 20.21679 4.41393 3.47960 1.000 7.78974 82 ILE A CA 1
ATOM 575 C C . ILE A 1 107 ? 21.32638 4.02685 4.45023 1.000 7.29158 82 ILE A C 1
ATOM 576 O O . ILE A 1 107 ? 22.49452 4.39009 4.25769 1.000 9.38938 82 ILE A O 1
ATOM 581 N N . ILE A 1 108 ? 20.96316 3.27702 5.48850 1.000 7.28061 83 ILE A N 1
ATOM 582 C CA . ILE A 1 108 ? 21.90703 2.79056 6.49355 1.000 7.50771 83 ILE A CA 1
ATOM 583 C C . ILE A 1 108 ? 21.86490 1.26362 6.53422 1.000 7.63521 83 ILE A C 1
ATOM 584 O O . ILE A 1 108 ? 20.80863 0.66898 6.78917 1.000 7.56296 83 ILE A O 1
ATOM 589 N N . TYR A 1 109 ? 23.01622 0.64202 6.29897 1.000 7.50416 84 TYR A N 1
ATOM 590 C CA . TYR A 1 109 ? 23.16576 -0.80991 6.36382 1.000 6.17152 84 TYR A CA 1
ATOM 591 C C . TYR A 1 109 ? 23.32695 -1.25312 7.81435 1.000 6.39587 84 TYR A C 1
ATOM 592 O O . TYR A 1 109 ? 24.21745 -0.77360 8.52278 1.000 6.81469 84 TYR A O 1
ATOM 601 N N . ILE A 1 110 ? 22.46050 -2.16310 8.24328 1.000 5.67923 85 ILE A N 1
ATOM 602 C CA . ILE A 1 110 ? 22.55916 -2.82201 9.54367 1.000 5.33675 85 ILE A CA 1
ATOM 603 C C . ILE A 1 110 ? 23.12392 -4.21891 9.28790 1.000 6.98133 85 ILE A C 1
ATOM 604 O O . ILE A 1 110 ? 22.42081 -5.06239 8.70907 1.000 6.50371 85 ILE A O 1
ATOM 609 N N . PRO A 1 111 ? 24.38334 -4.48084 9.62790 1.000 7.45034 86 PRO A N 1
ATOM 610 C CA . PRO A 1 111 ? 25.07641 -5.66507 9.11013 1.000 6.68491 86 PRO A CA 1
ATOM 611 C C . PRO A 1 111 ? 24.88397 -6.91127 9.95420 1.000 6.17590 86 PRO A C 1
ATOM 612 O O . PRO A 1 111 ? 24.83344 -6.86845 11.18528 1.000 6.77080 86 PRO A O 1
ATOM 616 N N . PHE A 1 112 ? 24.85401 -8.05401 9.25672 1.000 6.86380 87 PHE A N 1
ATOM 617 C CA . PHE A 1 112 ? 24.85992 -9.37422 9.88289 1.000 7.49712 87 PHE A CA 1
ATOM 618 C C . PHE A 1 112 ? 25.90899 -10.27174 9.24753 1.000 9.29980 87 PHE A C 1
ATOM 619 O O . PHE A 1 112 ? 25.79904 -11.50609 9.28292 1.000 9.27801 87 PHE A O 1
ATOM 627 N N . ASP A 1 113 ? 26.94216 -9.64587 8.68228 1.000 9.53469 88 ASP A N 1
ATOM 628 C CA . ASP A 1 113 ? 28.02799 -10.37919 8.05377 1.000 10.34388 88 ASP A CA 1
ATOM 629 C C . ASP A 1 113 ? 28.70913 -11.30481 9.04364 1.000 9.19925 88 ASP A C 1
ATOM 630 O O . ASP A 1 113 ? 28.78104 -11.03168 10.24554 1.000 9.23508 88 ASP A O 1
ATOM 635 N N . ARG A 1 114 ? 29.22207 -12.41495 8.51504 1.000 9.95331 89 ARG A N 1
ATOM 636 C CA . ARG A 1 114 ? 29.92306 -13.36548 9.36407 1.000 10.58171 89 ARG A CA 1
ATOM 637 C C . ARG A 1 114 ? 31.27906 -12.82238 9.80611 1.000 10.57917 89 ARG A C 1
ATOM 638 O O . ARG A 1 114 ? 31.68019 -13.01787 10.95704 1.000 10.69266 89 ARG A O 1
ATOM 646 N N . THR A 1 115 ? 31.99354 -12.12695 8.92096 1.000 11.51322 90 THR A N 1
ATOM 647 C CA . THR A 1 115 ? 33.33921 -11.64812 9.21031 1.000 12.59513 90 THR A CA 1
ATOM 648 C C . THR A 1 115 ? 33.45800 -10.16793 8.87202 1.000 12.60561 90 THR A C 1
ATOM 649 O O . THR A 1 115 ? 32.68704 -9.61041 8.07807 1.000 11.47042 90 THR A O 1
ATOM 653 N N . TYR A 1 116 ? 34.45389 -9.52895 9.48617 1.000 12.74821 91 TYR A N 1
ATOM 654 C CA . TYR A 1 116 ? 34.69689 -8.12310 9.18895 1.000 14.31122 91 TYR A CA 1
ATOM 655 C C . TYR A 1 116 ? 35.11417 -7.94598 7.73633 1.000 16.01774 91 TYR A C 1
ATOM 656 O O . TYR A 1 116 ? 34.83705 -6.91099 7.12391 1.000 15.02608 91 TYR A O 1
ATOM 665 N N . GLN A 1 117 ? 35.71876 -8.98335 7.16323 1.000 18.46497 92 GLN A N 1
ATOM 666 C CA . GLN A 1 117 ? 36.15417 -8.96526 5.77677 1.000 20.77558 92 GLN A CA 1
ATOM 667 C C . GLN A 1 117 ? 34.95475 -8.84689 4.84491 1.000 18.50216 92 GLN A C 1
ATOM 668 O O . GLN A 1 117 ? 34.95707 -8.04879 3.89477 1.000 18.59097 92 GLN A O 1
ATOM 674 N N . GLU A 1 118 ? 33.91500 -9.64634 5.10864 1.000 17.17358 93 GLU A N 1
ATOM 675 C CA . GLU A 1 118 ? 32.66777 -9.55150 4.35577 1.000 16.42666 93 GLU A CA 1
ATOM 676 C C . GLU A 1 118 ? 32.04086 -8.17712 4.52748 1.000 14.12476 93 GLU A C 1
ATOM 677 O O . GLU A 1 118 ? 31.56171 -7.57342 3.56164 1.000 14.97160 93 GLU A O 1
ATOM 683 N N . TYR A 1 119 ? 32.00084 -7.68652 5.76972 1.000 12.26509 94 TYR A N 1
ATOM 684 C CA . TYR A 1 119 ? 31.44926 -6.36732 6.05323 1.000 11.23082 94 TYR A CA 1
ATOM 685 C C . TYR A 1 119 ? 32.12666 -5.29408 5.20605 1.000 12.27787 94 TYR A C 1
ATOM 686 O O . TYR A 1 119 ? 31.45631 -4.49918 4.53897 1.000 13.37712 94 TYR A O 1
ATOM 695 N N . GLN A 1 120 ? 33.46049 -5.26820 5.20811 1.000 12.52741 95 GLN A N 1
ATOM 696 C CA . GLN A 1 120 ? 34.17742 -4.26530 4.42313 1.000 14.74560 95 GLN A CA 1
ATOM 697 C C . GLN A 1 120 ? 33.87678 -4.39790 2.93633 1.000 15.13688 95 GLN A C 1
ATOM 698 O O . GLN A 1 120 ? 33.66704 -3.39374 2.24449 1.000 14.99887 95 GLN A O 1
ATOM 704 N N . SER A 1 121 ? 33.87203 -5.62946 2.42378 1.000 15.19129 96 SER A N 1
ATOM 705 C CA . SER A 1 121 ? 33.60238 -5.83335 1.00836 1.000 18.08192 96 SER A CA 1
ATOM 706 C C . SER A 1 121 ? 32.18789 -5.41122 0.64163 1.000 18.27710 96 SER A C 1
ATOM 707 O O . SER A 1 121 ? 31.96620 -4.86745 -0.44750 1.000 18.41555 96 SER A O 1
ATOM 710 N N . PHE A 1 122 ? 31.23090 -5.61941 1.54819 1.000 17.95456 97 PHE A N 1
ATOM 711 C CA . PHE A 1 122 ? 29.85319 -5.19425 1.31501 1.000 17.26026 97 PHE A CA 1
ATOM 712 C C . PHE A 1 122 ? 29.75241 -3.67640 1.25998 1.000 17.48549 97 PHE A C 1
ATOM 713 O O . PHE A 1 122 ? 29.08923 -3.11924 0.37601 1.000 17.80576 97 PHE A O 1
ATOM 721 N N . LEU A 1 123 ? 30.39594 -2.99213 2.20870 1.000 17.59754 98 LEU A N 1
ATOM 722 C CA . LEU A 1 123 ? 30.41553 -1.53297 2.19614 1.000 17.53206 98 LEU A CA 1
ATOM 723 C C . LEU A 1 123 ? 31.09250 -0.99992 0.93814 1.000 18.14255 98 LEU A C 1
ATOM 724 O O . LEU A 1 123 ? 30.62915 -0.02238 0.34063 1.000 17.23513 98 LEU A O 1
ATOM 729 N N . LYS A 1 124 ? 32.19626 -1.62393 0.52510 1.000 18.85853 99 LYS A N 1
ATOM 730 C CA . LYS A 1 124 ? 32.90222 -1.16110 -0.66466 1.000 20.45717 99 LYS A CA 1
ATOM 731 C C . LYS A 1 124 ? 32.04714 -1.34277 -1.91513 1.000 20.47307 99 LYS A C 1
ATOM 732 O O . LYS A 1 124 ? 32.05831 -0.49340 -2.81471 1.000 20.9720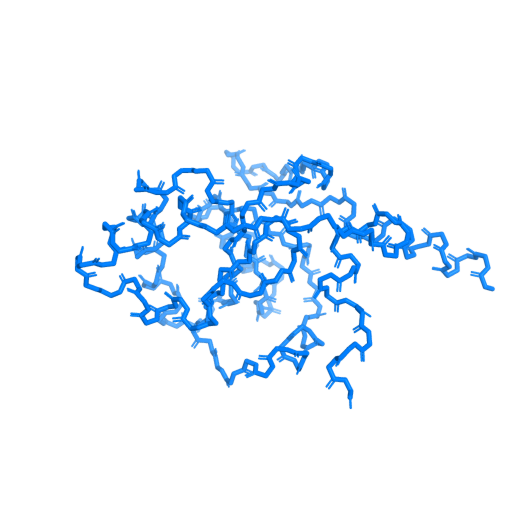8 99 LYS A O 1
ATOM 738 N N . ASN A 1 125 ? 31.28609 -2.43637 -1.98055 1.000 20.80589 100 ASN A N 1
ATOM 739 C CA . ASN A 1 125 ? 30.45938 -2.70037 -3.15369 1.000 22.52000 100 ASN A CA 1
ATOM 740 C C . ASN A 1 125 ? 29.23072 -1.79677 -3.20334 1.000 21.55670 100 ASN A C 1
ATOM 741 O O . ASN A 1 125 ? 28.83268 -1.34258 -4.28134 1.000 22.37465 100 ASN A O 1
ATOM 746 N N . THR A 1 126 ? 28.62200 -1.51456 -2.05476 1.000 19.39007 101 THR A N 1
ATOM 747 C CA . THR A 1 126 ? 27.35462 -0.79785 -2.03042 1.000 19.13380 101 THR A CA 1
ATOM 748 C C . THR A 1 126 ? 27.51296 0.69919 -1.84669 1.000 19.01047 101 THR A C 1
ATOM 749 O O . THR A 1 126 ? 26.62067 1.44990 -2.25251 1.000 19.63372 101 THR A O 1
ATOM 753 N N . ASN A 1 127 ? 28.60776 1.13882 -1.22574 1.000 19.06746 102 ASN A N 1
ATOM 754 C CA . ASN A 1 127 ? 28.80748 2.53732 -0.84416 1.000 19.48229 102 ASN A CA 1
ATOM 755 C C . ASN A 1 127 ? 27.71047 3.06416 0.08879 1.000 17.80055 102 ASN A C 1
ATOM 756 O O . ASN A 1 127 ? 27.46714 4.27150 0.14958 1.000 18.41185 102 ASN A O 1
ATOM 761 N N . PHE A 1 128 ? 27.04379 2.17653 0.83265 1.000 15.44795 103 PHE A N 1
ATOM 762 C CA . PHE A 1 128 ? 26.06002 2.61409 1.82118 1.000 13.69992 103 PHE A CA 1
ATOM 763 C C . PHE A 1 128 ? 26.74360 3.06535 3.10690 1.000 12.31645 103 PHE A C 1
ATOM 764 O O . PHE A 1 128 ? 27.84322 2.61737 3.44644 1.000 12.43408 103 PHE A O 1
ATOM 772 N N . TYR A 1 129 ? 26.07589 3.95307 3.83605 1.000 10.11879 104 TYR A N 1
ATOM 773 C CA . TYR A 1 129 ? 26.44277 4.13578 5.23160 1.000 8.47591 104 TYR A CA 1
ATOM 774 C C . TYR A 1 129 ? 26.11209 2.85811 5.98242 1.000 7.63239 104 TYR A C 1
ATOM 775 O O . TYR A 1 129 ? 25.20948 2.10998 5.60179 1.000 8.30471 104 TYR A O 1
ATOM 784 N N . ALA A 1 130 ? 26.82551 2.63024 7.08036 1.000 7.50924 105 ALA A N 1
ATOM 785 C CA . ALA A 1 130 ? 26.63250 1.41052 7.84979 1.000 8.45787 105 ALA A CA 1
ATOM 786 C C . ALA A 1 130 ? 26.88169 1.66273 9.32758 1.000 8.05668 105 ALA A C 1
ATOM 787 O O . ALA A 1 130 ? 27.73778 2.47651 9.70565 1.000 8.56398 105 ALA A O 1
ATOM 789 N N . LEU A 1 131 ? 26.14992 0.92713 10.16091 1.000 6.97906 106 LEU A N 1
ATOM 790 C CA . LEU A 1 131 ? 26.54610 0.82345 11.55461 1.000 7.18560 106 LEU A CA 1
ATOM 791 C C . LEU A 1 131 ? 27.91116 0.13818 11.61762 1.000 7.17660 106 LEU A C 1
ATOM 792 O O . LEU A 1 131 ? 28.24342 -0.66653 10.74359 1.000 7.67048 106 LEU A O 1
ATOM 797 N N . PRO A 1 132 ? 28.72231 0.43403 12.63502 1.000 8.68598 107 PRO A N 1
ATOM 798 C CA . PRO A 1 132 ? 29.97192 -0.31778 12.80897 1.000 9.40279 107 PRO A CA 1
ATOM 799 C C . PRO A 1 132 ? 29.69560 -1.81125 12.92566 1.000 9.26251 107 PRO A C 1
ATOM 800 O O . PRO A 1 132 ? 28.66659 -2.24031 13.45501 1.000 9.37080 107 PRO A O 1
ATOM 804 N N . PHE A 1 133 ? 30.61873 -2.61050 12.39773 1.000 9.37896 108 PHE A N 1
ATOM 805 C CA . PHE A 1 133 ? 30.45511 -4.05886 12.45527 1.000 10.11515 108 PHE A CA 1
ATOM 806 C C . PHE A 1 133 ? 30.30612 -4.50509 13.90862 1.000 9.66215 108 PHE A C 1
ATOM 807 O O . PHE A 1 133 ? 31.16203 -4.21043 14.75257 1.000 10.28439 108 PHE A O 1
ATOM 815 N N . ASP A 1 134 ? 29.21190 -5.19901 14.20229 1.000 8.28980 109 ASP A N 1
ATOM 816 C CA . ASP A 1 134 ? 28.86925 -5.54657 15.57820 1.000 8.93409 109 ASP A CA 1
ATOM 817 C C . ASP A 1 134 ? 27.64810 -6.45154 15.54575 1.000 8.98396 109 ASP A C 1
ATOM 818 O O . ASP A 1 134 ? 27.07272 -6.71717 14.48644 1.000 9.09190 109 ASP A O 1
ATOM 823 N N . ASN A 1 135 ? 27.26906 -6.93757 16.72331 1.000 9.18648 110 ASN A N 1
ATOM 824 C CA . ASN A 1 135 ? 26.07067 -7.74524 16.88270 1.000 10.06080 110 ASN A CA 1
ATOM 825 C C . ASN A 1 135 ? 24.85298 -6.82984 16.99632 1.000 9.29981 110 ASN A C 1
ATOM 826 O O . ASN A 1 135 ? 24.75585 -6.03854 17.93864 1.000 11.03399 110 ASN A O 1
ATOM 831 N N . TYR A 1 136 ? 23.90911 -6.95548 16.05637 1.000 7.51254 111 TYR A N 1
ATOM 832 C CA . TYR A 1 136 ? 22.69401 -6.14596 16.05038 1.000 7.45958 111 TYR A CA 1
ATOM 833 C C . TYR A 1 136 ? 21.42783 -6.98352 16.15895 1.000 8.49555 111 TYR A C 1
ATOM 834 O O . TYR A 1 136 ? 20.35341 -6.53299 15.75974 1.000 7.49283 111 TYR A O 1
ATOM 843 N N . LEU A 1 137 ? 21.51774 -8.18729 16.71806 1.000 9.05680 112 LEU A N 1
ATOM 844 C CA . LEU A 1 137 ? 20.29998 -8.95413 16.94667 1.000 10.80482 112 LEU A CA 1
ATOM 845 C C . LEU A 1 137 ? 19.29756 -8.16941 17.79034 1.000 9.92008 112 LEU A C 1
ATOM 846 O O . LEU A 1 137 ? 18.08029 -8.33405 17.62297 1.000 10.76657 112 LEU A O 1
ATOM 851 N N . TYR A 1 138 ? 19.78148 -7.30548 18.69109 1.000 9.35942 113 TYR A N 1
ATOM 852 C CA . TYR A 1 138 ? 18.86241 -6.51696 19.50524 1.000 8.85410 113 TYR A CA 1
ATOM 853 C C . TYR A 1 138 ? 17.98778 -5.60268 18.66033 1.000 8.60100 113 TYR A C 1
ATOM 854 O O . TYR A 1 138 ? 16.82193 -5.36342 19.00926 1.000 9.81552 113 TYR A O 1
ATOM 863 N N . ILE A 1 139 ? 18.50958 -5.10075 17.53875 1.000 8.28412 114 ILE A N 1
ATOM 864 C CA . ILE A 1 139 ? 17.66652 -4.29431 16.65719 1.000 8.09613 114 ILE A CA 1
ATOM 865 C C . ILE A 1 139 ? 16.61896 -5.16079 15.97310 1.000 7.94540 114 ILE A C 1
ATOM 866 O O . ILE A 1 139 ? 15.45612 -4.76196 15.83937 1.000 8.71872 114 ILE A O 1
ATOM 871 N N . CYS A 1 140 ? 17.01450 -6.35235 15.52203 1.000 8.37005 115 CYS A N 1
ATOM 872 C CA . CYS A 1 140 ? 16.05658 -7.30884 14.96860 1.000 10.24511 115 CYS A CA 1
ATOM 873 C C . CYS A 1 140 ? 14.91496 -7.57458 15.94043 1.000 10.58020 115 CYS A C 1
ATOM 874 O O . CYS A 1 140 ? 13.73821 -7.59111 15.55266 1.000 11.11851 115 CYS A O 1
ATOM 877 N N . LYS A 1 141 ? 15.25552 -7.81880 17.21007 1.000 10.78017 116 LYS A N 1
ATOM 878 C CA . LYS A 1 141 ? 14.23640 -8.13500 18.20283 1.000 12.64678 116 LYS A CA 1
ATOM 879 C C . LYS A 1 141 ? 13.30363 -6.95018 18.42319 1.000 12.11111 116 LYS A C 1
ATOM 880 O O . LYS A 1 141 ? 12.08127 -7.11687 18.49180 1.000 14.16056 116 LYS A O 1
ATOM 886 N N . LYS A 1 142 ? 13.86398 -5.74190 18.52188 1.000 10.09122 117 LYS A N 1
ATOM 887 C CA . LYS A 1 142 ? 13.04733 -4.56813 18.80891 1.000 10.63996 117 LYS A CA 1
ATOM 888 C C . LYS A 1 142 ? 11.99499 -4.35494 17.73266 1.000 12.13051 117 LYS A C 1
ATOM 889 O O . LYS A 1 142 ? 10.86206 -3.96208 18.02964 1.000 14.06909 117 LYS A O 1
ATOM 895 N N . TYR A 1 143 ? 12.35412 -4.59852 16.47364 1.000 11.48810 118 TYR A N 1
ATOM 896 C CA . TYR A 1 143 ? 11.46501 -4.34674 15.35175 1.000 12.49507 118 TYR A CA 1
ATOM 897 C C . TYR A 1 143 ? 10.84282 -5.61751 14.79988 1.000 13.16916 118 TYR A C 1
ATOM 898 O O . TYR A 1 143 ? 10.20285 -5.57190 13.74929 1.000 14.32872 118 TYR A O 1
ATOM 907 N N . GLN A 1 144 ? 10.99577 -6.74014 15.50344 1.000 12.09755 119 GLN A N 1
ATOM 908 C CA . GLN A 1 144 ? 10.38707 -7.99853 15.08784 1.000 14.78598 119 GLN A CA 1
ATOM 909 C C . GLN A 1 144 ? 10.71404 -8.32187 13.63208 1.000 15.21547 119 GLN A C 1
ATOM 910 O O . GLN A 1 144 ? 9.84436 -8.70512 12.85134 1.000 16.64084 119 GLN A O 1
ATOM 916 N N . ILE A 1 145 ? 11.98047 -8.15030 13.26381 1.000 14.83631 120 ILE A N 1
ATOM 917 C CA . ILE A 1 145 ? 12.43886 -8.46630 11.91510 1.000 16.76425 120 ILE A CA 1
ATOM 918 C C . ILE A 1 145 ? 12.56683 -9.97594 11.80373 1.000 21.87092 120 ILE A C 1
ATOM 919 O O . ILE A 1 145 ? 13.30751 -10.60140 12.56835 1.000 23.97129 120 ILE A O 1
ATOM 924 N N . LYS A 1 146 ? 11.86079 -10.56082 10.84212 1.000 24.07869 121 LYS A N 1
ATOM 925 C CA . LYS A 1 146 ? 11.77426 -12.01402 10.75902 1.000 27.10527 121 LYS A CA 1
ATOM 926 C C . LYS A 1 146 ? 12.88798 -12.63637 9.93074 1.000 25.23789 121 LYS A C 1
ATOM 927 O O . LYS A 1 146 ? 13.29286 -13.77128 10.21417 1.000 26.58956 121 LYS A O 1
ATOM 933 N N . ASN A 1 147 ? 13.39276 -11.93714 8.91867 1.000 21.86729 122 ASN A N 1
ATOM 934 C CA . ASN A 1 147 ? 14.42503 -12.51173 8.06594 1.000 20.59181 122 ASN A CA 1
ATOM 935 C C . ASN A 1 147 ? 15.10689 -11.41148 7.26311 1.000 16.06571 122 ASN A C 1
ATOM 936 O O . ASN A 1 147 ? 14.70159 -10.24450 7.27965 1.000 15.13677 122 ASN A O 1
ATOM 941 N N . LEU A 1 148 ? 16.15999 -11.80518 6.56458 1.000 14.64850 123 LEU A N 1
ATOM 942 C CA . LEU A 1 148 ? 16.91891 -10.91358 5.71371 1.000 13.62958 123 LEU A CA 1
ATOM 943 C C . LEU A 1 148 ? 16.64440 -11.22195 4.24321 1.000 12.54219 123 LEU A C 1
ATOM 944 O O . LEU A 1 148 ? 16.45493 -12.38304 3.87063 1.000 13.06242 123 LEU A O 1
ATOM 949 N N . PRO A 1 149 ? 16.63200 -10.20623 3.36947 1.000 11.21186 124 PRO A N 1
ATOM 950 C CA . PRO A 1 149 ? 16.80732 -8.78935 3.70211 1.000 10.51615 124 PRO A CA 1
ATOM 951 C C . PRO A 1 149 ? 15.53064 -8.19622 4.26253 1.000 11.29205 124 PRO A C 1
ATOM 952 O O . PRO A 1 149 ? 14.43731 -8.69759 3.99295 1.000 12.39140 124 PRO A O 1
ATOM 956 N N . SER A 1 150 ? 15.67290 -7.13133 5.03752 1.000 8.93136 125 SER A N 1
ATOM 957 C CA . SER A 1 150 ? 14.54773 -6.29037 5.40915 1.000 8.95223 125 SER A CA 1
ATOM 958 C C . SER A 1 150 ? 14.93173 -4.83893 5.18060 1.000 8.04670 125 SER A C 1
ATOM 959 O O . SER A 1 150 ? 16.11440 -4.48429 5.20638 1.000 9.05947 125 SER A O 1
ATOM 962 N N . PHE A 1 151 ? 13.92138 -4.00293 4.95978 1.000 7.41618 126 PHE A N 1
ATOM 963 C CA . PHE A 1 151 ? 14.11591 -2.57738 4.70262 1.000 7.02543 126 PHE A CA 1
ATOM 964 C C . PHE A 1 151 ? 12.96230 -1.84600 5.37236 1.000 9.11429 126 PHE A C 1
ATOM 965 O O . PHE A 1 151 ? 11.80046 -2.15414 5.09629 1.000 10.59250 126 PHE A O 1
ATOM 973 N N . MET A 1 152 ? 13.27367 -0.90388 6.26672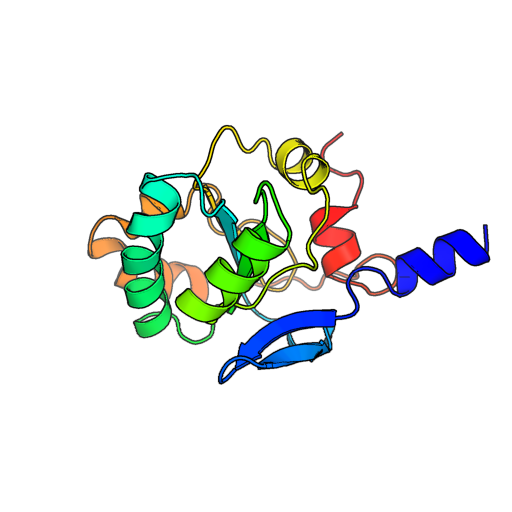 1.000 8.69667 127 MET A N 1
ATOM 974 C CA . MET A 1 152 ? 12.26682 -0.13171 6.98564 1.000 9.00598 127 MET A CA 1
ATOM 975 C C . MET A 1 152 ? 12.52317 1.34436 6.72866 1.000 7.39325 127 MET A C 1
ATOM 976 O O . MET A 1 152 ? 13.67151 1.79709 6.77828 1.000 9.24019 127 MET A O 1
ATOM 981 N N . LEU A 1 153 ? 11.45830 2.10712 6.49931 1.000 6.78135 128 LEU A N 1
ATOM 982 C CA . LEU A 1 153 ? 11.57152 3.55218 6.34148 1.000 7.07431 128 LEU A CA 1
ATOM 983 C C . LEU A 1 153 ? 11.18414 4.23794 7.64422 1.000 7.79464 128 LEU A C 1
ATOM 984 O O . LEU A 1 153 ? 10.11936 3.95492 8.21367 1.000 9.16970 128 LEU A O 1
ATOM 989 N N . ILE A 1 154 ? 12.04287 5.14793 8.09715 1.000 7.26822 129 ILE A N 1
ATOM 990 C CA . ILE A 1 154 ? 11.92928 5.80074 9.39643 1.000 6.98237 129 ILE A CA 1
ATOM 991 C C . ILE A 1 154 ? 11.78336 7.30276 9.16793 1.000 6.96069 129 ILE A C 1
ATOM 992 O O . ILE A 1 154 ? 12.52846 7.89397 8.37156 1.000 7.61053 129 ILE A O 1
ATOM 997 N N . THR A 1 155 ? 10.83915 7.92054 9.87921 1.000 7.31273 130 THR A N 1
ATOM 998 C CA . THR A 1 155 ? 10.63270 9.35798 9.78004 1.000 8.25449 130 THR A CA 1
ATOM 999 C C . THR A 1 155 ? 11.70652 10.10499 10.57040 1.000 7.52526 130 THR A C 1
ATOM 1000 O O . THR A 1 155 ? 12.42702 9.51708 11.38057 1.000 7.45669 130 THR A O 1
ATOM 1004 N N . PRO A 1 156 ? 11.84287 11.41694 10.34298 1.000 8.76532 131 PRO A N 1
ATOM 1005 C CA . PRO A 1 156 ? 12.85147 12.18910 11.08877 1.000 9.73363 131 PRO A CA 1
ATOM 1006 C C . PRO A 1 156 ? 12.70443 12.11407 12.59392 1.000 9.88511 131 PRO A C 1
ATOM 1007 O O . PRO A 1 156 ? 13.71022 12.22765 13.30696 1.000 10.90298 131 PRO A O 1
ATOM 1011 N N . ASN A 1 157 ? 11.48666 11.92704 13.10487 1.000 10.09467 132 ASN A N 1
ATOM 1012 C CA . ASN A 1 157 ? 11.24838 11.82265 14.53882 1.000 10.84842 132 ASN A CA 1
ATOM 1013 C C . ASN A 1 157 ? 11.17914 10.37260 15.02060 1.000 10.18580 132 ASN A C 1
ATOM 1014 O O . ASN A 1 157 ? 10.63214 10.10562 16.09626 1.000 11.28652 132 ASN A O 1
ATOM 1019 N N . ASN A 1 158 ? 11.72631 9.43582 14.23846 1.000 8.88122 133 ASN A N 1
ATOM 1020 C CA . ASN A 1 158 ? 11.92758 8.03853 14.61672 1.000 8.86783 133 ASN A CA 1
ATOM 1021 C C . ASN A 1 158 ? 10.64186 7.22228 14.61556 1.000 10.39264 133 ASN A C 1
ATOM 1022 O O . ASN A 1 158 ? 10.57386 6.18119 15.27718 1.000 13.20685 133 ASN A O 1
ATOM 1027 N N . ASN A 1 159 ? 9.60885 7.65941 13.91015 1.000 9.39906 134 ASN A N 1
ATOM 1028 C CA . ASN A 1 159 ? 8.44756 6.80595 13.71223 1.000 8.89524 134 ASN A CA 1
ATOM 1029 C C . ASN A 1 159 ? 8.67670 5.91185 12.50177 1.000 8.86785 134 ASN A C 1
ATOM 1030 O O . ASN A 1 159 ? 9.52312 6.18828 11.64631 1.000 9.60403 134 ASN A O 1
ATOM 1035 N N . ILE A 1 160 ? 7.92784 4.81638 12.44406 1.000 10.26765 135 ILE A N 1
ATOM 1036 C CA . ILE A 1 160 ? 8.00544 3.91134 11.30097 1.000 10.01603 135 ILE A CA 1
ATOM 1037 C C . ILE A 1 160 ? 7.05815 4.42419 10.22473 1.000 10.58070 135 ILE A C 1
ATOM 1038 O O . ILE A 1 160 ? 5.83402 4.42730 10.39854 1.000 12.92020 135 ILE A O 1
ATOM 1043 N N . LEU A 1 161 ? 7.62995 4.87406 9.11019 1.000 9.22047 136 LEU A N 1
ATOM 1044 C CA . LEU A 1 161 ? 6.80831 5.32596 7.99581 1.000 9.21007 136 LEU A CA 1
ATOM 1045 C C . LEU A 1 161 ? 6.26378 4.13996 7.21638 1.000 10.49094 136 LEU A C 1
ATOM 1046 O O . LEU A 1 161 ? 5.06758 4.07990 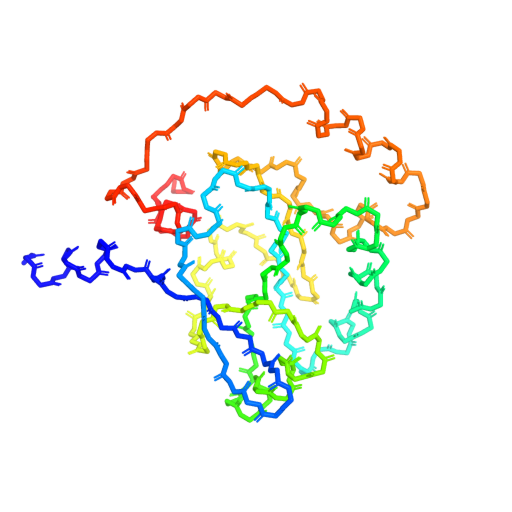6.91104 1.000 12.22305 136 LEU A O 1
ATOM 1051 N N . VAL A 1 162 ? 7.13859 3.19306 6.87965 1.000 9.52538 137 VAL A N 1
ATOM 1052 C CA . VAL A 1 162 ? 6.76232 1.95551 6.20455 1.000 9.25611 137 VAL A CA 1
ATOM 1053 C C . VAL A 1 162 ? 7.55653 0.83677 6.85822 1.000 8.99199 137 VAL A C 1
ATOM 1054 O O . VAL A 1 162 ? 8.79377 0.84673 6.82614 1.000 8.47030 137 VAL A O 1
ATOM 1058 N N . LYS A 1 163 ? 6.85619 -0.12586 7.45406 1.000 9.93373 138 LYS A N 1
ATOM 1059 C CA . LYS A 1 163 ? 7.54802 -1.20527 8.14834 1.000 11.66933 138 LYS A CA 1
ATOM 1060 C C . LYS A 1 163 ? 8.24011 -2.13552 7.16017 1.000 12.21559 138 LYS A C 1
ATOM 1061 O O . LYS A 1 163 ? 9.44900 -2.38535 7.26219 1.000 11.44603 138 LYS A O 1
ATOM 1067 N N . ASP A 1 164 ? 7.48701 -2.66713 6.19704 1.000 12.84630 139 ASP A N 1
ATOM 1068 C CA . ASP A 1 164 ? 8.04983 -3.59584 5.22047 1.000 13.81097 139 ASP A CA 1
ATOM 1069 C C . ASP A 1 164 ? 8.26144 -2.82575 3.92395 1.000 12.67539 139 ASP A C 1
ATOM 1070 O O . ASP A 1 164 ? 7.50372 -2.93435 2.95331 1.000 13.48630 139 ASP A O 1
ATOM 1075 N N . ALA A 1 165 ? 9.33015 -2.04219 3.91623 1.000 11.33631 140 ALA A N 1
ATOM 1076 C CA . ALA A 1 165 ? 9.64900 -1.26766 2.72990 1.000 11.43828 140 ALA A CA 1
ATOM 1077 C C . ALA A 1 165 ? 10.33026 -2.10863 1.65878 1.000 11.73433 140 ALA A C 1
ATOM 1078 O O . ALA A 1 165 ? 10.38864 -1.68049 0.50284 1.000 11.91829 140 ALA A O 1
ATOM 1080 N N . ALA A 1 166 ? 10.84717 -3.29008 2.00788 1.000 11.42652 141 ALA A N 1
ATOM 1081 C CA . ALA A 1 166 ? 11.37134 -4.17016 0.97041 1.000 11.19163 141 ALA A CA 1
ATOM 1082 C C . ALA A 1 166 ? 10.27140 -4.55515 -0.01170 1.000 13.26260 141 ALA A C 1
ATOM 1083 O O . ALA A 1 166 ? 10.47397 -4.51143 -1.22904 1.000 14.99919 141 ALA A O 1
ATOM 1085 N N . GLN A 1 167 ? 9.08468 -4.89498 0.49416 1.000 14.51054 142 GLN A N 1
ATOM 1086 C CA . GLN A 1 167 ? 7.97055 -5.17356 -0.41042 1.000 17.07557 142 GLN A CA 1
ATOM 1087 C C . GLN A 1 167 ? 7.39614 -3.90522 -1.03823 1.000 16.90582 142 GLN A C 1
ATOM 1088 O O . GLN A 1 167 ? 6.87875 -3.95459 -2.16249 1.000 18.71541 142 GLN A O 1
ATOM 1094 N N . LEU A 1 168 ? 7.46464 -2.77186 -0.33796 1.000 16.52911 143 LEU A N 1
ATOM 1095 C CA . LEU A 1 168 ? 6.96096 -1.52153 -0.90392 1.000 15.99634 143 LEU A CA 1
ATOM 1096 C C . LEU A 1 168 ? 7.61604 -1.20355 -2.24021 1.000 15.27804 143 LEU A C 1
ATOM 1097 O O . LEU A 1 168 ? 6.95119 -0.72202 -3.16623 1.000 16.11077 143 LEU A O 1
ATOM 1102 N N . ILE A 1 169 ? 8.92070 -1.45236 -2.35932 1.000 14.72388 144 ILE A N 1
ATOM 1103 C CA . ILE A 1 169 ? 9.68308 -0.89652 -3.47391 1.000 14.97689 144 ILE A CA 1
ATOM 1104 C C . ILE A 1 169 ? 9.75568 -1.85164 -4.66071 1.000 16.33740 144 ILE A C 1
ATOM 1105 O O . ILE A 1 169 ? 10.60288 -1.68938 -5.54498 1.000 17.93725 144 ILE A O 1
ATOM 1110 N N . LYS A 1 170 ? 8.84638 -2.83146 -4.70685 1.000 15.98347 145 LYS A N 1
ATOM 1111 C CA . LYS A 1 170 ? 8.90047 -3.85275 -5.75213 1.000 15.72944 145 LYS A CA 1
ATOM 1112 C C . LYS A 1 170 ? 8.42698 -3.34169 -7.11236 1.000 14.28215 145 LYS A C 1
ATOM 1113 O O . LYS A 1 170 ? 9.03572 -3.65793 -8.14392 1.000 15.35117 145 LYS A O 1
ATOM 1119 N N . THR A 1 171 ? 7.32990 -2.58805 -7.15512 1.000 13.70223 146 THR A N 1
ATOM 1120 C CA . THR A 1 171 ? 6.75160 -2.17623 -8.42621 1.000 12.73082 146 THR A CA 1
ATOM 1121 C C . THR A 1 171 ? 6.56134 -0.66649 -8.46166 1.000 12.71679 146 THR A C 1
ATOM 1122 O O . THR A 1 171 ? 6.59992 0.00775 -7.42921 1.000 13.30236 146 THR A O 1
ATOM 1126 N N . ASP A 1 172 ? 6.34288 -0.14492 -9.67223 1.000 12.38423 147 ASP A N 1
ATOM 1127 C CA . ASP A 1 172 ? 6.60199 1.26940 -9.94201 1.000 14.02813 147 ASP A CA 1
ATOM 1128 C C . ASP A 1 172 ? 5.58928 2.23371 -9.33788 1.000 14.96393 147 ASP A C 1
ATOM 1129 O O . ASP A 1 172 ? 5.87531 3.43817 -9.29508 1.000 15.17611 147 ASP A O 1
ATOM 1134 N N . GLU A 1 173 ? 4.43543 1.76019 -8.85969 1.000 14.42712 148 GLU A N 1
ATOM 1135 C CA . GLU A 1 173 ? 3.50750 2.68406 -8.21720 1.000 13.34404 148 GLU A CA 1
ATOM 1136 C C . GLU A 1 173 ? 4.07794 3.24315 -6.93284 1.000 12.93288 148 GLU A C 1
ATOM 1137 O O . GLU A 1 173 ? 3.59251 4.27764 -6.44930 1.000 13.27922 148 GLU A O 1
ATOM 1143 N N . TYR A 1 174 ? 5.09542 2.58137 -6.37157 1.000 12.94718 149 TYR A N 1
ATOM 1144 C CA . TYR A 1 174 ? 5.62444 3.02827 -5.09799 1.000 12.44265 149 TYR A CA 1
ATOM 1145 C C . TYR A 1 174 ? 6.20083 4.42443 -5.19989 1.000 11.47753 149 TYR A C 1
ATOM 1146 O O . TYR A 1 174 ? 6.15128 5.17347 -4.22537 1.000 13.70036 149 TYR A O 1
ATOM 1155 N N . ILE A 1 175 ? 6.74704 4.80313 -6.35842 1.000 9.11533 150 ILE A N 1
ATOM 1156 C CA . ILE A 1 175 ? 7.48853 6.06110 -6.42031 1.000 9.86998 150 ILE A CA 1
ATOM 1157 C C . ILE A 1 175 ? 6.57546 7.23977 -6.11426 1.000 8.35915 150 ILE A C 1
ATOM 1158 O O . ILE A 1 175 ? 6.83848 8.03026 -5.20297 1.000 9.97449 150 ILE A O 1
ATOM 1163 N N . ASN A 1 176 ? 5.48214 7.37382 -6.86372 1.000 8.22910 151 ASN A N 1
ATOM 1164 C CA . ASN A 1 176 ? 4.60166 8.50914 -6.62082 1.000 9.81707 151 ASN A CA 1
ATOM 1165 C C . ASN A 1 176 ? 3.84753 8.36555 -5.30607 1.000 8.54896 151 ASN A C 1
ATOM 1166 O O . ASN A 1 176 ? 3.60181 9.35882 -4.61298 1.000 7.89389 151 ASN A O 1
ATOM 1171 N N . ASN A 1 177 ? 3.46945 7.14389 -4.94323 1.000 8.11853 152 ASN A N 1
ATOM 1172 C CA . ASN A 1 177 ? 2.76250 6.95781 -3.68446 1.000 10.37166 152 ASN A CA 1
ATOM 1173 C C . ASN A 1 177 ? 3.63921 7.33155 -2.49830 1.000 9.16068 152 ASN A C 1
ATOM 1174 O O . ASN A 1 177 ? 3.15781 7.93243 -1.52729 1.000 9.60870 152 ASN A O 1
ATOM 1179 N N . LEU A 1 178 ? 4.92532 6.96636 -2.54703 1.000 8.75407 153 LEU A N 1
ATOM 1180 C CA . LEU A 1 178 ? 5.83302 7.30545 -1.45384 1.000 8.95684 153 LEU A CA 1
ATOM 1181 C C . LEU A 1 178 ? 6.15782 8.79607 -1.44809 1.000 8.00490 153 LEU A C 1
ATOM 1182 O O . LEU A 1 178 ? 6.27158 9.40746 -0.37729 1.000 8.24333 153 LEU A O 1
ATOM 1187 N N . LYS A 1 179 ? 6.29309 9.41319 -2.62686 1.000 6.93968 154 LYS A N 1
ATOM 1188 C CA . LYS A 1 179 ? 6.42574 10.86813 -2.65305 1.000 7.23658 154 LYS A CA 1
ATOM 1189 C C . LYS A 1 179 ? 5.26095 11.52837 -1.91287 1.000 7.93512 154 LYS A C 1
ATOM 1190 O O . LYS A 1 179 ? 5.45588 12.42613 -1.08466 1.000 7.95144 154 LYS A O 1
ATOM 1196 N N . SER A 1 180 ? 4.03571 11.07597 -2.18914 1.000 8.46679 155 SER A N 1
ATOM 1197 C CA . SER A 1 180 ? 2.86402 11.64162 -1.52519 1.000 9.35153 155 SER A CA 1
ATOM 1198 C C . SER A 1 180 ? 2.89493 11.37563 -0.02483 1.000 10.07979 155 SER A C 1
ATOM 1199 O O . SER A 1 180 ? 2.62324 12.27690 0.78124 1.000 10.42241 155 SER A O 1
ATOM 1202 N N . LEU A 1 181 ? 3.23176 10.14602 0.36735 1.000 9.54189 156 LEU A N 1
ATOM 1203 C CA . LEU A 1 181 ? 3.26815 9.79405 1.78336 1.000 9.41152 156 LEU A CA 1
ATOM 1204 C C . LEU A 1 181 ? 4.25529 10.67133 2.55074 1.000 9.58557 156 LEU A C 1
ATOM 1205 O O . LEU A 1 181 ? 3.94345 11.17166 3.64397 1.000 10.06108 156 LEU A O 1
ATOM 1210 N N . ILE A 1 182 ? 5.45235 10.87475 1.99363 1.000 9.14682 157 ILE A N 1
ATOM 1211 C CA . ILE A 1 182 ? 6.44974 11.71181 2.65676 1.000 8.90207 157 ILE A CA 1
ATOM 1212 C C . ILE A 1 182 ? 6.00941 13.17451 2.67361 1.000 10.51160 157 ILE A C 1
ATOM 1213 O O . ILE A 1 182 ? 6.15956 13.87399 3.68284 1.000 11.12571 157 ILE A O 1
ATOM 1218 N N . LYS A 1 183 ? 5.48315 13.66387 1.55079 1.000 10.35297 158 LYS A N 1
ATOM 1219 C CA . LYS A 1 183 ? 5.02624 15.04652 1.48436 1.000 9.89924 158 LYS A CA 1
ATOM 1220 C C . LYS A 1 183 ? 3.93898 15.33281 2.52130 1.000 11.25749 158 LYS A C 1
ATOM 1221 O O . LYS A 1 183 ? 3.92011 16.40880 3.13707 1.000 12.95368 158 LYS A O 1
ATOM 1227 N N . ASN A 1 184 ? 3.03457 14.37886 2.73956 1.000 12.04695 159 ASN A N 1
ATOM 1228 C CA . ASN A 1 184 ? 1.89687 14.57166 3.63408 1.000 12.72234 159 ASN A CA 1
ATOM 1229 C C . ASN A 1 184 ? 2.22074 14.31474 5.10191 1.000 13.35347 159 ASN A C 1
ATOM 1230 O O . ASN A 1 184 ? 1.42059 14.69451 5.96645 1.000 16.39597 159 ASN A O 1
ATOM 1235 N N . TYR A 1 185 ? 3.35021 13.67926 5.41086 1.000 12.20639 160 TYR A N 1
ATOM 1236 C CA . TYR A 1 185 ? 3.60446 13.24712 6.78050 1.000 12.64752 160 TYR A CA 1
ATOM 1237 C C . TYR A 1 185 ? 3.89089 14.44202 7.67874 1.000 14.61042 160 TYR A C 1
ATOM 1238 O O . TYR A 1 185 ? 4.79530 15.23606 7.40100 1.000 15.92010 160 TYR A O 1
ATOM 1247 N N . ILE A 1 186 ? 3.13519 14.54357 8.77281 1.000 16.15908 161 ILE A N 1
ATOM 1248 C CA . ILE A 1 186 ? 3.27472 15.62617 9.74360 1.000 17.37868 161 ILE A CA 1
ATOM 1249 C C . ILE A 1 186 ? 4.25357 15.17909 10.82334 1.000 17.41319 161 ILE A C 1
ATOM 1250 O O . ILE A 1 186 ? 4.01240 14.18692 11.52063 1.000 18.24388 161 ILE A O 1
ATOM 1255 N N . ILE A 1 187 ? 5.35149 15.91251 10.97098 1.000 17.62263 162 ILE A N 1
ATOM 1256 C CA . ILE A 1 187 ? 6.42532 15.55561 11.89530 1.000 19.69421 162 ILE A CA 1
ATOM 1257 C C . ILE A 1 187 ? 6.20380 16.31200 13.20355 1.000 22.41697 162 ILE A C 1
ATOM 1258 O O . ILE A 1 187 ? 6.46379 17.51670 13.29351 1.000 24.44304 162 ILE A O 1
ATOM 1263 N N . HIS A 1 188 ? 5.72539 15.60649 14.22958 1.000 23.04813 163 HIS A N 1
ATOM 1264 C CA . HIS A 1 188 ? 5.60264 16.22826 15.54507 1.000 25.01068 163 HIS A CA 1
ATOM 1265 C C . HIS A 1 188 ? 6.94158 16.15584 16.27905 1.000 24.47771 163 HIS A C 1
ATOM 1266 O O . HIS A 1 188 ? 7.60687 15.12098 16.25198 1.000 23.87087 163 HIS A O 1
ATOM 1273 N N . PRO A 1 189 ? 7.35808 17.23547 16.93480 1.000 25.04836 164 PRO A N 1
ATOM 1274 C CA . PRO A 1 189 ? 8.66485 17.22944 17.60864 1.000 25.90177 164 PRO A CA 1
ATOM 1275 C C . PRO A 1 189 ? 8.77366 16.10971 18.63749 1.000 24.91191 164 PRO A C 1
ATOM 1276 O O . PRO A 1 189 ? 7.82069 15.80000 19.35270 1.000 26.02678 164 PRO A O 1
ATOM 1280 N N . LYS A 1 190 ? 9.94550 15.48046 18.68485 1.000 23.47389 165 LYS A N 1
ATOM 1281 C CA . LYS A 1 190 ? 10.24980 14.46496 19.68509 1.000 22.41198 165 LYS A CA 1
ATOM 1282 C C . LYS A 1 190 ? 11.64696 14.71923 20.21923 1.000 19.94571 165 LYS A C 1
ATOM 1283 O O . LYS A 1 190 ? 12.58085 14.93725 19.44263 1.000 21.02380 165 LYS A O 1
ATOM 1289 N N . THR A 1 191 ? 11.78623 14.69579 21.53957 1.000 16.40564 166 THR A N 1
ATOM 1290 C CA . THR A 1 191 ? 13.08385 14.79212 22.18418 1.000 15.21927 166 THR A CA 1
ATOM 1291 C C . THR A 1 191 ? 13.54915 13.37520 22.48843 1.000 14.73824 166 THR A C 1
ATOM 1292 O O . THR A 1 191 ? 12.78153 12.56813 23.02374 1.000 16.70911 166 THR A O 1
ATOM 1296 N N . PHE A 1 192 ? 14.78898 13.06843 22.13206 1.000 12.74270 167 PHE A N 1
ATOM 1297 C CA . PHE A 1 192 ? 15.32949 11.72953 22.29284 1.000 11.78129 167 PHE A CA 1
ATOM 1298 C C . PHE A 1 192 ? 16.14393 11.66198 23.57570 1.000 10.17069 167 PHE A C 1
ATOM 1299 O O . PHE A 1 192 ? 16.71784 12.65906 24.01405 1.000 10.14227 167 PHE A O 1
ATOM 1307 N N . GLN A 1 193 ? 16.20336 10.47469 24.17272 1.000 10.03330 168 GLN A N 1
ATOM 1308 C CA . GLN A 1 193 ? 17.08591 10.28755 25.31603 1.000 8.14319 168 GLN A CA 1
ATOM 1309 C C . GLN A 1 193 ? 18.52738 10.60692 24.93438 1.000 7.89877 168 GLN A C 1
ATOM 1310 O O . GLN A 1 193 ? 19.00871 10.22651 23.85950 1.000 7.34693 168 GLN A O 1
ATOM 1316 N N . PHE A 1 194 ? 19.20842 11.33272 25.82461 1.000 7.20170 169 PHE A N 1
ATOM 1317 C CA . PHE A 1 194 ? 20.54940 11.85641 25.58785 1.000 7.72158 169 PHE A CA 1
ATOM 1318 C C . PHE A 1 194 ? 20.61368 12.72613 24.33468 1.000 7.48451 169 PHE A C 1
ATOM 1319 O O . PHE A 1 194 ? 21.70162 12.96417 23.80082 1.000 9.19043 169 PHE A O 1
ATOM 1327 N N . ASN A 1 195 ? 19.46335 13.19823 23.85184 1.000 7.41390 170 ASN A N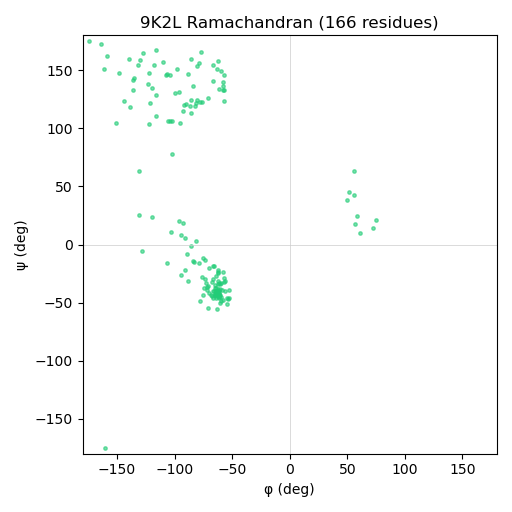 1
ATOM 1328 C CA . ASN A 1 195 ? 19.40371 13.91291 22.57743 1.000 8.08818 170 ASN A CA 1
ATOM 1329 C C . ASN A 1 195 ? 20.13137 13.13266 21.49069 1.000 7.45551 170 ASN A C 1
ATOM 1330 O O . ASN A 1 195 ? 20.80734 13.69760 20.63656 1.000 9.00907 170 ASN A O 1
ATOM 1335 N N . ASN A 1 196 ? 19.97793 11.81310 21.53116 1.000 9.01596 171 ASN A N 1
ATOM 1336 C CA . ASN A 1 196 ? 20.70818 10.88266 20.66665 1.000 8.57330 171 ASN A CA 1
ATOM 1337 C C . ASN A 1 196 ? 19.66442 10.08588 19.89032 1.000 6.57494 171 ASN A C 1
ATOM 1338 O O . ASN A 1 196 ? 19.03315 9.17100 20.42564 1.000 7.49456 171 ASN A O 1
ATOM 1343 N N . ARG A 1 197 ? 19.48042 10.43690 18.61747 1.000 7.06444 172 ARG A N 1
ATOM 1344 C CA . ARG A 1 197 ? 18.40785 9.82869 17.83578 1.000 7.73894 172 ARG A CA 1
ATOM 1345 C C . ARG A 1 197 ? 18.61864 8.32426 17.65345 1.000 6.27178 172 ARG A C 1
ATOM 1346 O O . ARG A 1 197 ? 17.65415 7.54952 17.68886 1.000 7.49207 172 ARG A O 1
ATOM 1354 N N . PHE A 1 198 ? 19.86800 7.89064 17.47185 1.000 5.90723 173 PHE A N 1
ATOM 1355 C CA . PHE A 1 198 ? 20.11613 6.46403 17.26605 1.000 6.18682 173 PHE A CA 1
ATOM 1356 C C . PHE A 1 198 ? 19.93949 5.67731 18.55192 1.000 6.19275 173 PHE A C 1
ATOM 1357 O O . PHE A 1 198 ? 19.47276 4.53235 18.51131 1.000 6.96541 173 PHE A O 1
ATOM 1365 N N . PHE A 1 199 ? 20.26385 6.27764 19.70305 1.000 7.47782 174 PHE A N 1
ATOM 1366 C CA . PHE A 1 199 ? 19.95348 5.60318 20.95788 1.000 7.13245 174 PHE A CA 1
ATOM 1367 C C . PHE A 1 199 ? 18.45190 5.38746 21.08790 1.000 7.28444 174 PHE A C 1
ATOM 1368 O O . PHE A 1 199 ? 18.00101 4.29080 21.42733 1.000 7.92134 174 PHE A O 1
ATOM 1376 N N . ASP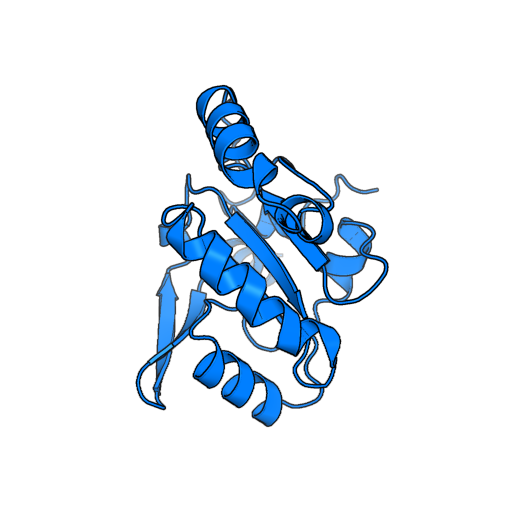 A 1 200 ? 17.65177 6.42100 20.80524 1.000 7.84883 175 ASP A N 1
ATOM 1377 C CA . ASP A 1 200 ? 16.20514 6.23592 20.84088 1.000 9.38913 175 ASP A CA 1
ATOM 1378 C C . ASP A 1 200 ? 15.75794 5.15578 19.85713 1.000 9.79420 175 ASP A C 1
ATOM 1379 O O . ASP A 1 200 ? 14.97612 4.26515 20.20672 1.000 11.13910 175 ASP A O 1
ATOM 1384 N N . LEU A 1 201 ? 16.24277 5.23511 18.61026 1.000 7.72414 176 LEU A N 1
ATOM 1385 C CA . LEU A 1 201 ? 15.77550 4.34547 17.54533 1.000 7.12113 176 LEU A CA 1
ATOM 1386 C C . LEU A 1 201 ? 16.10141 2.88428 17.84068 1.000 8.54379 176 LEU A C 1
ATOM 1387 O O . LEU A 1 201 ? 15.29018 1.98703 17.56848 1.000 9.98640 176 LEU A O 1
ATOM 1392 N N . PHE A 1 202 ? 17.28560 2.61975 18.38490 1.000 8.83977 177 PHE A N 1
ATOM 1393 C CA . PHE A 1 202 ? 17.74500 1.25852 18.56821 1.000 10.22878 177 PHE A CA 1
ATOM 1394 C C . PHE A 1 202 ? 17.71035 0.77969 20.01346 1.000 11.22623 177 PHE A C 1
ATOM 1395 O O . PHE A 1 202 ? 17.79744 -0.43381 20.23810 1.000 12.88481 177 PHE A O 1
ATOM 1403 N N . ARG A 1 203 ? 17.58414 1.68112 21.00178 1.000 11.91460 178 ARG A N 1
ATOM 1404 C CA . ARG A 1 203 ? 17.75512 1.28999 22.39831 1.000 12.49723 178 ARG A CA 1
ATOM 1405 C C . ARG A 1 203 ? 16.61944 1.69737 23.33609 1.000 12.37040 178 ARG A C 1
ATOM 1406 O O . ARG A 1 203 ? 16.67230 1.32700 24.51675 1.000 13.54845 178 ARG A O 1
ATOM 1414 N N . ASN A 1 204 ? 15.61915 2.45391 22.88087 1.000 12.42347 179 ASN A N 1
ATOM 1415 C CA . ASN A 1 204 ? 14.49266 2.74945 23.76218 1.000 12.79892 179 ASN A CA 1
ATOM 1416 C C . ASN A 1 204 ? 13.75483 1.46580 24.15826 1.000 14.77308 179 ASN A C 1
ATOM 1417 O O . ASN A 1 204 ? 13.82366 0.43779 23.47578 1.000 14.96634 179 ASN A O 1
ATOM 1422 N N . LEU A 1 205 ? 13.03894 1.53610 25.28203 1.000 17.01656 180 LEU A N 1
ATOM 1423 C CA . LEU A 1 205 ? 12.38040 0.37783 25.87828 1.000 18.69905 180 LEU A CA 1
ATOM 1424 C C . LEU A 1 205 ? 10.94564 0.17888 25.39100 1.000 21.60103 180 LEU A C 1
ATOM 1425 O O . LEU A 1 205 ? 10.26030 -0.72507 25.88160 1.000 21.53313 180 LEU A O 1
ATOM 1430 N N . GLU A 1 206 ? 10.48813 0.97513 24.41954 1.000 25.94779 181 GLU A N 1
ATOM 1431 C CA . GLU A 1 206 ? 9.06768 1.01016 24.07699 1.000 30.83657 181 GLU A CA 1
ATOM 1432 C C . GLU A 1 206 ? 8.54921 -0.28934 23.46855 1.000 31.18589 181 GLU A C 1
ATOM 1433 O O . GLU A 1 206 ? 7.33280 -0.50770 23.46629 1.000 31.34360 181 GLU A O 1
ATOM 1439 N N . HIS A 1 207 ? 9.42476 -1.15581 22.95427 1.000 30.71591 182 HIS A N 1
ATOM 1440 C CA . HIS A 1 207 ? 8.94566 -2.41161 22.38499 1.000 30.94915 182 HIS A CA 1
ATOM 1441 C C . HIS A 1 207 ? 8.41789 -3.37051 23.44582 1.000 31.93401 182 HIS A C 1
ATOM 1442 O O . HIS A 1 207 ? 7.65113 -4.28167 23.11292 1.000 32.29208 182 HIS A O 1
ATOM 1449 N N . HIS A 1 208 ? 8.79653 -3.18511 24.70757 1.000 31.41760 183 HIS A N 1
ATOM 1450 C CA . HIS A 1 208 ? 8.33970 -4.07558 25.77072 1.000 30.95731 183 HIS A CA 1
ATOM 1451 C C . HIS A 1 208 ? 6.85633 -3.88423 26.06127 1.000 32.49607 183 HIS A C 1
ATOM 1452 O O . HIS A 1 208 ? 6.19720 -4.79557 26.56479 1.000 33.04099 183 HIS A O 1
#

InterPro domains:
  IPR012336 Thioredoxin-like fold [PF13905] (48-135)
  IPR036249 Thioredoxin-like superfamily [SSF52833] (31-157)

Organism: Plasmodium falciparum (isolate 3D7) (NCBI:txid36329)

Secondary structure (DSSP, 8-state):
-HHHHHHHHTTT-EEEEEETTEEEEEEGGGGTT--EEEEEE-TT-HHHHHHHHHHHHHHHH-TTSEEEEEE--SSHHHHHHHHHHH--EEPPSS--HHHHHHTT--SSSEEEEE-TTS-EEES-HHHHTTSTHHHHHHHHHHHH------PPGGG-HHHHHHH-STT-

Radius of gyration: 15.73 Å; Cα contacts (8 Å, |Δi|>4): 246; chains: 1; bounding box: 37×31×46 Å

Solvent-accessible surface area: 9802 Å² total; per-residue (Å²): 174,101,60,86,98,108,140,66,47,80,29,20,64,70,0,52,50,23,90,133,106,104,66,84,110,42,78,24,86,83,0,141,99,60,29,0,0,0,0,0,0,0,30,138,13,142,138,0,66,73,8,13,92,29,0,79,102,0,74,170,47,12,79,123,6,13,8,0,0,0,0,31,11,180,35,87,124,40,4,50,62,8,0,104,104,13,94,16,46,0,0,45,68,93,99,5,89,79,0,18,133,21,24,117,26,165,104,46,30,19,2,0,3,0,0,10,8,14,50,78,24,24,87,78,0,7,111,53,10,112,85,120,92,8,36,106,90,3,108,54,78,41,176,98,65,123,81,124,131,93,125,30,102,74,129,17,17,3,13,18,1,3,79,23,130,148,89,171

GO terms:
  GO:0003756 protein disulfide isomerase activity (F, TAS)

Sequence (168 aa):
KTAEYEKYANYMNYLYYYQNNELKKIDSSYFKDKYLGLFFGASWCKYCVTFIDSLNIFKKNFPNVEIIYIPFDRTYQEYQSFLKNTNFYALPFDNYLYICKKYQIKNLPSFMLITPNNNILVKDAAQLIKTDEYINNLKSLIKNYIIHPKTFQFNNRFFDLFRNLEHH

B-factor: mean 16.17, std 9.35, range [5.34, 95.36]